Protein AF-A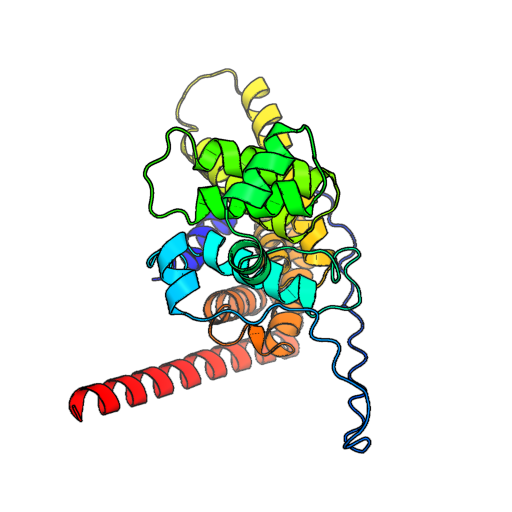0A2A5G5S7-F1 (afdb_monomer)

pLDDT: mean 79.39, std 20.81, range [26.78, 98.44]

Mean predicted aligned error: 10.53 Å

Solvent-accessible surface area (backbone atoms only — not comparable to full-atom values): 17147 Å² total; per-residue (Å²): 132,61,67,65,57,53,52,51,54,50,41,37,71,61,43,65,82,67,81,86,74,74,83,82,74,90,70,65,82,69,84,78,81,80,77,77,73,90,78,79,80,86,88,71,86,76,75,75,85,64,62,94,74,56,70,67,60,49,34,70,64,22,50,67,47,80,77,50,91,48,63,67,62,51,49,36,54,50,38,50,58,48,39,59,72,37,92,82,45,95,60,35,85,56,73,58,46,70,52,45,42,60,72,63,34,68,68,52,40,52,50,42,42,76,71,70,45,77,50,56,41,39,26,43,40,44,17,49,48,44,70,28,41,71,68,93,56,89,63,27,63,62,52,20,49,53,28,25,44,60,22,23,79,71,69,38,38,47,30,18,42,52,48,20,56,55,42,48,54,53,50,57,55,53,63,73,53,69,88,59,100,60,68,70,66,66,56,51,53,53,52,50,49,50,51,46,51,25,52,52,24,26,50,53,24,25,60,73,56,38,36,72,32,26,39,52,52,10,46,51,29,48,27,35,84,93,38,25,46,64,9,44,52,34,26,52,49,20,42,54,48,42,76,74,34,74,88,36,65,90,72,43,56,70,59,42,43,52,42,34,45,50,37,48,74,49,22,59,86,51,70,48,53,70,68,64,31,48,53,34,51,50,49,44,52,50,56,55,51,53,53,51,52,53,54,52,52,52,53,54,58,64,73,74,111

Foldseek 3Di:
DQVVVVLLVLLLQQLLPQPPPADFDPQDQDPPPPPPPVPDPDDDPPPCLFDDDDPVLLCVQQNCQCVPPDLLSVLLLLLLVVLLVDPPHPCVSPLADSRSCSVCDVVVLVVCVVVVNLPLRSLRSQLCSLNRGPDDDPCSPVSSLVSLVSNVVVLPLSSLSSNLVVLSVVLSVLSVVVPDDDPPVVSSVVSNVSVRSSLVSLSSNSSVLSLVSLLVQLSNQCSDLVSNLVSLVSLVSSLVSCVVDCSCVVSCLVSNLVSLVSCLPCVVSSVHDPVVNVVSVVVNVVSVVVVVVVVVVVVVVVVVD

Secondary structure (DSSP, 8-state):
--HHHHHHHHHHHHGGGTTTS-PPP--PPP-------TT--S-S-----SPP--HHHHHHHHTTTTS-S-HHHHHHHHHHHHHTT-TT-TTTTS--SHHHHHHH-HHHHHHHHHTT---HHHHHHHHHHHHH-SS--TTHHHHHHHHHHHHHTTT-HHHHHHHHHHHHHHHHHHHHTTTS-S-HHHHHHHHHHHHHHHHHHHHHHHHTT-HHHHHHHHHHHTTSTTTHHHHHHHHHHHHHHHHH-GGGTTTSHHHHHHHHHHHHHHTTTTT--HHHHHHHHHHHHHHHHHHHHHHHHHHHHHH--

Structure (mmCIF, N/CA/C/O backbone):
data_AF-A0A2A5G5S7-F1
#
_entry.id   AF-A0A2A5G5S7-F1
#
loop_
_atom_site.group_PDB
_atom_site.id
_atom_site.type_symbol
_atom_site.label_atom_id
_atom_site.label_alt_id
_atom_site.label_comp_id
_atom_site.label_asym_id
_atom_site.label_entity_id
_atom_site.label_seq_id
_atom_site.pdbx_PDB_ins_code
_atom_site.Cartn_x
_atom_site.Cartn_y
_atom_site.Cartn_z
_atom_site.occupancy
_atom_site.B_iso_or_equiv
_atom_site.auth_seq_id
_atom_site.auth_comp_id
_atom_site.auth_asym_id
_atom_site.auth_atom_id
_atom_site.pdbx_PDB_model_num
ATOM 1 N N . MET A 1 1 ? 9.911 10.524 14.770 1.00 32.25 1 MET A N 1
ATOM 2 C CA . MET A 1 1 ? 8.435 10.593 14.869 1.00 32.25 1 MET A CA 1
ATOM 3 C C . MET A 1 1 ? 7.888 10.290 13.485 1.00 32.25 1 MET A C 1
ATOM 5 O O . MET A 1 1 ? 8.184 11.043 12.568 1.00 32.25 1 MET A O 1
ATOM 9 N N . ASN A 1 2 ? 7.258 9.128 13.320 1.00 35.12 2 ASN A N 1
ATOM 10 C CA . ASN A 1 2 ? 7.004 8.482 12.029 1.00 35.12 2 ASN A CA 1
ATOM 11 C C . ASN A 1 2 ? 6.061 9.324 11.141 1.00 35.12 2 ASN A C 1
ATOM 13 O O . ASN A 1 2 ? 5.029 9.793 11.624 1.00 35.12 2 ASN A O 1
ATOM 17 N N . THR A 1 3 ? 6.384 9.522 9.858 1.00 39.00 3 THR A N 1
ATOM 18 C CA . THR A 1 3 ? 5.553 10.286 8.897 1.00 39.00 3 THR A CA 1
ATOM 19 C C . THR A 1 3 ? 4.153 9.679 8.755 1.00 39.00 3 THR A C 1
ATOM 21 O O . THR A 1 3 ? 3.179 10.407 8.572 1.00 39.00 3 THR A O 1
ATOM 24 N N . PHE A 1 4 ? 4.036 8.365 8.972 1.00 37.75 4 PHE A N 1
ATOM 25 C CA . PHE A 1 4 ? 2.771 7.639 9.068 1.00 37.75 4 PHE A CA 1
ATOM 26 C C . PHE A 1 4 ? 1.863 8.162 10.196 1.00 37.75 4 PHE A C 1
ATOM 28 O O . PHE A 1 4 ? 0.677 8.366 9.975 1.00 37.75 4 PHE A O 1
ATOM 35 N N . ILE A 1 5 ? 2.416 8.471 11.377 1.00 38.81 5 ILE A N 1
ATOM 36 C CA . ILE A 1 5 ? 1.660 9.011 12.522 1.00 38.81 5 ILE A CA 1
ATOM 37 C C . ILE A 1 5 ? 1.177 10.433 12.227 1.00 38.81 5 ILE A C 1
ATOM 39 O O . ILE A 1 5 ? 0.034 10.761 12.526 1.00 38.81 5 ILE A O 1
ATOM 43 N N . LYS A 1 6 ? 2.027 11.273 11.615 1.00 35.41 6 LYS A N 1
ATOM 44 C CA . LYS A 1 6 ? 1.615 12.620 11.191 1.00 35.41 6 LYS A CA 1
ATOM 45 C C . LYS A 1 6 ? 0.503 12.536 10.149 1.00 35.41 6 LYS A C 1
ATOM 47 O O . LYS A 1 6 ? -0.521 13.165 10.337 1.00 35.41 6 LYS A O 1
ATOM 52 N N . SER A 1 7 ? 0.659 11.707 9.117 1.00 43.94 7 SER A N 1
ATOM 53 C CA . SER A 1 7 ? -0.369 11.506 8.092 1.00 43.94 7 SER A CA 1
ATOM 54 C C . SER A 1 7 ? -1.670 10.943 8.679 1.00 43.94 7 SER A C 1
ATOM 56 O O . SER A 1 7 ? -2.726 11.460 8.351 1.00 43.94 7 SER A O 1
ATOM 58 N N . ALA A 1 8 ? -1.623 9.959 9.582 1.00 41.31 8 ALA A N 1
ATOM 59 C CA . ALA A 1 8 ? -2.815 9.380 10.206 1.00 41.31 8 ALA A CA 1
ATOM 60 C C . ALA A 1 8 ? -3.543 10.365 11.144 1.00 41.31 8 ALA A C 1
ATOM 62 O O . ALA A 1 8 ? -4.759 10.488 11.061 1.00 41.31 8 ALA A O 1
ATOM 63 N N . LEU A 1 9 ? -2.820 11.129 11.974 1.00 40.34 9 LEU A N 1
ATOM 64 C CA . LEU A 1 9 ? -3.411 12.180 12.822 1.00 40.34 9 LEU A CA 1
ATOM 65 C C . LEU A 1 9 ? -3.961 13.355 11.999 1.00 40.34 9 LEU A C 1
ATOM 67 O O . LEU A 1 9 ? -5.005 13.906 12.336 1.00 40.34 9 LEU A O 1
ATOM 71 N N . THR A 1 10 ? -3.284 13.730 10.909 1.00 42.91 10 THR A N 1
ATOM 72 C CA . THR A 1 10 ? -3.758 14.748 9.961 1.00 42.91 10 THR A CA 1
ATOM 73 C C . THR A 1 10 ? -5.013 14.267 9.224 1.00 42.91 10 THR A C 1
ATOM 75 O O . THR A 1 10 ? -5.958 15.033 9.095 1.00 42.91 10 THR A O 1
ATOM 78 N N . VAL A 1 11 ? -5.082 12.990 8.835 1.00 44.06 11 VAL A N 1
ATOM 79 C CA . VAL A 1 11 ? -6.283 12.369 8.248 1.00 44.06 11 VAL A CA 1
ATOM 80 C C . VAL A 1 11 ? -7.462 12.403 9.227 1.00 44.06 11 VAL A C 1
ATOM 82 O O . VAL A 1 11 ? -8.538 12.848 8.849 1.00 44.06 11 VAL A O 1
ATOM 85 N N . VAL A 1 12 ? -7.276 12.037 10.500 1.00 48.47 12 VAL A N 1
ATOM 86 C CA . VAL A 1 12 ? -8.371 12.069 11.494 1.00 48.47 12 VAL A CA 1
ATOM 87 C C . VAL A 1 12 ? -8.901 13.494 11.730 1.00 48.47 12 VAL A C 1
ATOM 89 O O . VAL A 1 12 ? -10.104 13.676 11.898 1.00 48.47 12 VAL A O 1
ATOM 92 N N . ALA A 1 13 ? -8.034 14.513 11.708 1.00 40.94 13 ALA A N 1
ATOM 93 C CA . ALA A 1 13 ? -8.422 15.901 11.977 1.00 40.94 13 ALA A CA 1
ATOM 94 C C . ALA A 1 13 ? -9.074 16.636 10.785 1.00 40.94 13 ALA A C 1
ATOM 96 O O . ALA A 1 13 ? -9.849 17.562 11.012 1.00 40.94 13 ALA A O 1
ATOM 97 N N . LEU A 1 14 ? -8.767 16.256 9.539 1.00 43.41 14 LEU A N 1
ATOM 98 C CA . LEU A 1 14 ? -9.240 16.955 8.332 1.00 43.41 14 LEU A CA 1
ATOM 99 C C . LEU A 1 14 ? -10.467 16.300 7.660 1.00 43.41 14 LEU A C 1
ATOM 101 O O . LEU A 1 14 ? -11.288 16.998 7.074 1.00 43.41 14 LEU A O 1
ATOM 105 N N . MET A 1 15 ? -10.685 14.991 7.831 1.00 48.91 15 MET A N 1
ATOM 106 C CA . MET A 1 15 ? -11.719 14.221 7.103 1.00 48.91 15 MET A CA 1
ATOM 107 C C . MET A 1 15 ? -13.180 14.462 7.547 1.00 48.91 15 MET A C 1
ATOM 109 O O . MET A 1 15 ? -14.101 13.812 7.045 1.00 48.91 15 MET A O 1
ATOM 113 N N . ALA A 1 16 ? -13.443 15.392 8.469 1.00 45.16 16 ALA A N 1
ATOM 114 C CA . ALA A 1 16 ? -14.795 15.672 8.963 1.00 45.16 16 ALA A CA 1
ATOM 115 C C . ALA A 1 16 ? -15.712 16.386 7.937 1.00 45.16 16 ALA A C 1
ATOM 117 O O . ALA A 1 16 ? -16.920 16.474 8.164 1.00 45.16 16 ALA A O 1
ATOM 118 N N . SER A 1 17 ? -15.178 16.873 6.807 1.00 38.28 17 SER A N 1
ATOM 119 C CA . SER A 1 17 ? -15.887 17.735 5.844 1.00 38.28 17 SER A CA 1
ATOM 120 C C . SER A 1 17 ? -16.509 17.015 4.626 1.00 38.28 17 SER A C 1
ATOM 122 O O . SER A 1 17 ? -17.390 17.593 3.988 1.00 38.28 17 SER A O 1
ATOM 124 N N . VAL A 1 18 ? -16.139 15.759 4.304 1.00 47.31 18 VAL A N 1
ATOM 125 C CA . VAL A 1 18 ? -16.554 15.083 3.036 1.00 47.31 18 VAL A CA 1
ATOM 126 C C . VAL A 1 18 ? -17.220 13.697 3.220 1.00 47.31 18 VAL A C 1
ATOM 128 O O . VAL A 1 18 ? -17.620 13.040 2.258 1.00 47.31 18 VAL A O 1
ATOM 131 N N . ASN A 1 19 ? -17.458 13.247 4.453 1.00 48.41 19 ASN A N 1
ATOM 132 C CA . ASN A 1 19 ? -17.833 11.855 4.780 1.00 48.41 19 ASN A CA 1
ATOM 133 C C . ASN A 1 19 ? -19.267 11.385 4.425 1.00 48.41 19 ASN A C 1
ATOM 135 O O . ASN A 1 19 ? -19.775 10.432 5.014 1.00 48.41 19 ASN A O 1
ATOM 139 N N . ASN A 1 20 ? -19.933 11.986 3.434 1.00 43.94 20 ASN A N 1
ATOM 140 C CA . ASN A 1 20 ? -21.267 11.550 2.995 1.00 43.94 20 ASN A CA 1
ATOM 141 C C . ASN A 1 20 ? -21.293 10.761 1.668 1.00 43.94 20 ASN A C 1
ATOM 143 O O . ASN A 1 20 ? -22.382 10.432 1.203 1.00 43.94 20 ASN A O 1
ATOM 147 N N . VAL A 1 21 ? -20.135 10.453 1.058 1.00 43.38 21 VAL A N 1
ATOM 148 C CA . VAL A 1 21 ? -20.067 9.925 -0.330 1.00 43.38 21 VAL A CA 1
ATOM 149 C C . VAL A 1 21 ? -19.302 8.594 -0.482 1.00 43.38 21 VAL A C 1
ATOM 151 O O . VAL A 1 21 ? -19.393 7.946 -1.525 1.00 43.38 21 VAL A O 1
ATOM 154 N N . CYS A 1 22 ? -18.584 8.125 0.539 1.00 44.88 22 CYS A N 1
ATOM 155 C CA . CYS A 1 22 ? -17.729 6.939 0.423 1.00 44.88 22 CYS A CA 1
ATOM 156 C C . CYS A 1 22 ? -18.422 5.677 0.959 1.00 44.88 22 CYS A C 1
ATOM 158 O O . CYS A 1 22 ? -18.587 5.520 2.165 1.00 44.88 22 CYS A O 1
ATOM 160 N N . ALA A 1 23 ? -18.820 4.769 0.064 1.00 46.31 23 ALA A N 1
ATOM 161 C CA . ALA A 1 23 ? -19.287 3.436 0.439 1.00 46.31 23 ALA A CA 1
ATOM 162 C C . ALA A 1 23 ? -18.086 2.511 0.697 1.00 46.31 23 ALA A C 1
ATOM 164 O O . ALA A 1 23 ? -17.189 2.405 -0.141 1.00 46.31 23 ALA A O 1
ATOM 165 N N . VAL A 1 24 ? -18.081 1.836 1.845 1.00 48.03 24 VAL A N 1
ATOM 166 C CA . VAL A 1 24 ? -17.127 0.766 2.164 1.00 48.03 24 VAL A CA 1
ATOM 167 C C . VAL A 1 24 ? -17.633 -0.520 1.520 1.00 48.03 24 VAL A C 1
ATOM 169 O O . VAL A 1 24 ? -18.809 -0.860 1.654 1.00 48.03 24 VAL A O 1
ATOM 172 N N . VAL A 1 25 ? -16.767 -1.236 0.803 1.00 49.66 25 VAL A N 1
ATOM 173 C CA . VAL A 1 25 ? -17.096 -2.595 0.353 1.00 49.66 25 VAL A CA 1
ATOM 174 C C . VAL A 1 25 ? -16.776 -3.547 1.497 1.00 49.66 25 VAL A C 1
ATOM 176 O O . VAL A 1 25 ? -15.710 -3.419 2.084 1.00 49.66 25 VAL A O 1
ATOM 179 N N . GLU A 1 26 ? -17.675 -4.484 1.805 1.00 45.50 26 GLU A N 1
ATOM 180 C CA . GLU A 1 26 ? -17.518 -5.488 2.869 1.00 45.50 26 GLU A CA 1
ATOM 181 C C . GLU A 1 26 ? -16.109 -6.123 2.835 1.00 45.50 26 GLU A C 1
ATOM 183 O O . GLU A 1 26 ? -15.792 -6.920 1.947 1.00 45.50 26 GLU A O 1
ATOM 188 N N . ILE A 1 27 ? -15.240 -5.728 3.775 1.00 49.84 27 ILE A N 1
ATOM 189 C CA . ILE A 1 27 ? -13.875 -6.253 3.905 1.00 49.84 27 ILE A CA 1
ATOM 190 C C . ILE A 1 27 ? -13.973 -7.504 4.777 1.00 49.84 27 ILE A C 1
ATOM 192 O O . ILE A 1 27 ? -14.101 -7.413 5.996 1.00 49.84 27 ILE A O 1
ATOM 196 N N . LYS A 1 28 ? -13.973 -8.681 4.149 1.00 45.41 28 LYS A N 1
ATOM 197 C CA . LYS A 1 28 ? -13.983 -9.965 4.864 1.00 45.41 28 LYS A CA 1
ATOM 198 C C . LYS A 1 28 ? -12.571 -10.330 5.312 1.00 45.41 28 LYS A C 1
ATOM 200 O O . LYS A 1 28 ? -11.597 -9.946 4.667 1.00 45.41 28 LYS A O 1
ATOM 205 N N . GLU A 1 29 ? -12.464 -11.079 6.410 1.00 40.72 29 GLU A N 1
ATOM 206 C CA . GLU A 1 29 ? -11.193 -11.703 6.781 1.00 40.72 29 GLU A CA 1
ATOM 207 C C . GLU A 1 29 ? -10.703 -12.572 5.609 1.00 40.72 29 GLU A C 1
ATOM 209 O O . GLU A 1 29 ? -11.479 -13.398 5.115 1.00 40.72 29 GLU A O 1
ATOM 214 N N . PRO A 1 30 ? -9.446 -12.424 5.153 1.00 39.16 30 PRO A N 1
ATOM 215 C CA . PRO A 1 30 ? -8.873 -13.391 4.234 1.00 39.16 30 PRO A CA 1
ATOM 216 C C . PRO A 1 30 ? -8.841 -14.750 4.940 1.00 39.16 30 PRO A C 1
ATOM 218 O O . PRO A 1 30 ? -8.341 -14.878 6.062 1.00 39.16 30 PRO A O 1
ATOM 221 N N . THR A 1 31 ? -9.414 -15.771 4.305 1.00 31.31 31 THR A N 1
ATOM 222 C CA . THR A 1 31 ? -9.402 -17.142 4.816 1.00 31.31 31 THR A CA 1
ATOM 223 C C . THR A 1 31 ? -7.986 -17.700 4.748 1.00 31.31 31 THR A C 1
ATOM 225 O O . THR A 1 31 ? -7.616 -18.375 3.792 1.00 31.31 31 THR A O 1
ATOM 228 N N . ALA A 1 32 ? -7.186 -17.455 5.783 1.00 33.44 32 ALA A N 1
ATOM 229 C CA . ALA A 1 32 ? -5.920 -18.143 5.968 1.00 33.44 32 ALA A CA 1
ATOM 230 C C . ALA A 1 32 ? -6.195 -19.626 6.271 1.00 33.44 32 ALA A C 1
ATOM 232 O O . ALA A 1 32 ? -6.394 -20.014 7.423 1.00 33.44 32 ALA A O 1
ATOM 233 N N . LYS A 1 33 ? -6.200 -20.479 5.241 1.00 30.52 33 LYS A N 1
ATOM 234 C CA . LYS A 1 33 ? -5.974 -21.917 5.429 1.00 30.52 33 LYS A CA 1
ATOM 235 C C . LYS A 1 33 ? -4.491 -22.131 5.720 1.00 30.52 33 LYS A C 1
ATOM 237 O O . LYS A 1 33 ? -3.716 -22.472 4.834 1.00 30.52 33 LYS A O 1
ATOM 242 N N . ASN A 1 34 ? -4.106 -21.910 6.971 1.00 36.44 34 ASN A N 1
ATOM 243 C CA . ASN A 1 34 ? -2.823 -22.359 7.497 1.00 36.44 34 ASN A CA 1
ATOM 244 C C . ASN A 1 34 ? -2.933 -23.833 7.909 1.00 36.44 34 ASN A C 1
ATOM 246 O O . ASN A 1 34 ? -2.896 -24.143 9.093 1.00 36.44 34 ASN A O 1
ATOM 250 N N . ASP A 1 35 ? -3.041 -24.730 6.929 1.00 30.36 35 ASP A N 1
ATOM 251 C CA . ASP A 1 35 ? -2.687 -26.137 7.126 1.00 30.36 35 ASP A CA 1
ATOM 252 C C . ASP A 1 35 ? -1.269 -26.332 6.583 1.00 30.36 35 ASP A C 1
ATOM 254 O O . ASP A 1 35 ? -1.053 -26.787 5.460 1.00 30.36 35 ASP A O 1
ATOM 258 N N . VAL A 1 36 ? -0.277 -25.927 7.379 1.00 32.31 36 VAL A N 1
ATOM 259 C CA . VAL A 1 36 ? 1.092 -26.417 7.197 1.00 32.31 36 VAL A CA 1
ATOM 260 C C . VAL A 1 36 ? 1.174 -27.739 7.947 1.00 32.31 36 VAL A C 1
ATOM 262 O O . VAL A 1 36 ? 1.521 -27.783 9.126 1.00 32.31 36 VAL A O 1
ATOM 265 N N . ASP A 1 37 ? 0.825 -28.821 7.257 1.00 27.31 37 ASP A N 1
ATOM 266 C CA . ASP A 1 37 ? 1.182 -30.167 7.688 1.00 27.31 37 ASP A CA 1
ATOM 267 C C . ASP A 1 37 ? 2.713 -30.298 7.592 1.00 27.31 37 ASP A C 1
ATOM 269 O O . ASP A 1 37 ? 3.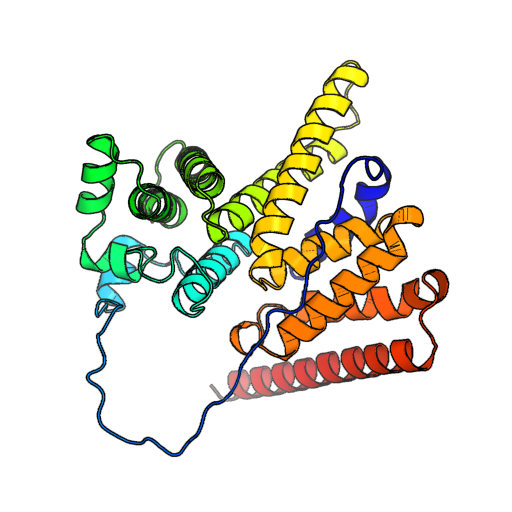299 -30.358 6.508 1.00 27.31 37 ASP A O 1
ATOM 273 N N . GLN A 1 38 ? 3.384 -30.266 8.746 1.00 34.16 38 GLN A N 1
ATOM 274 C CA . GLN A 1 38 ? 4.844 -30.325 8.888 1.00 34.16 38 GLN A CA 1
ATOM 275 C C . GLN A 1 38 ? 5.451 -31.706 8.550 1.00 34.16 38 GLN A C 1
ATOM 277 O O . GLN A 1 38 ? 6.597 -31.973 8.909 1.00 34.16 38 GLN A O 1
ATOM 282 N N . SER A 1 39 ? 4.736 -32.594 7.852 1.00 29.53 39 SER A N 1
ATOM 283 C CA . SER A 1 39 ? 5.159 -33.987 7.647 1.00 29.53 39 SER A CA 1
ATOM 284 C C . SER A 1 39 ? 5.525 -34.397 6.211 1.00 29.53 39 SER A C 1
ATOM 286 O O . SER A 1 39 ? 5.834 -35.566 5.986 1.00 29.53 39 SER A O 1
ATOM 288 N N . VAL A 1 40 ? 5.629 -33.473 5.246 1.00 30.25 40 VAL A N 1
ATOM 289 C CA . VAL A 1 40 ? 6.147 -33.795 3.894 1.00 30.25 40 VAL A CA 1
ATOM 290 C C . VAL A 1 40 ? 7.505 -33.134 3.649 1.00 30.25 40 VAL A C 1
ATOM 292 O O . VAL A 1 40 ? 7.655 -32.155 2.920 1.00 30.25 40 VAL A O 1
ATOM 295 N N . ILE A 1 41 ? 8.528 -33.692 4.292 1.00 33.44 41 ILE A N 1
ATOM 296 C CA . ILE A 1 41 ? 9.938 -33.409 4.015 1.00 33.44 41 ILE A CA 1
ATOM 297 C C . ILE A 1 41 ? 10.357 -34.192 2.755 1.00 33.44 41 ILE A C 1
ATOM 299 O O . ILE A 1 41 ? 10.299 -35.416 2.727 1.00 33.44 41 ILE A O 1
ATOM 303 N N . TYR A 1 42 ? 10.829 -33.443 1.748 1.00 30.72 42 TYR A N 1
ATOM 304 C CA . TYR A 1 42 ? 11.662 -33.856 0.603 1.00 30.72 42 TYR A CA 1
ATOM 305 C C . TYR A 1 42 ? 11.018 -34.726 -0.490 1.00 30.72 42 TYR A C 1
ATOM 307 O O . TYR A 1 42 ? 11.238 -35.930 -0.561 1.00 30.72 42 TYR A O 1
ATOM 315 N N . ASN A 1 43 ? 10.322 -34.080 -1.430 1.00 32.28 43 ASN A N 1
ATOM 316 C CA . ASN A 1 43 ? 10.588 -34.179 -2.878 1.00 32.28 43 ASN A CA 1
ATOM 317 C C . ASN A 1 43 ? 9.442 -33.539 -3.668 1.00 32.28 43 ASN A C 1
ATOM 319 O O . ASN A 1 43 ? 8.536 -34.204 -4.162 1.00 32.28 43 ASN A O 1
ATOM 323 N N . SER A 1 44 ? 9.522 -32.230 -3.864 1.00 26.78 44 SER A N 1
ATOM 324 C CA . SER A 1 44 ? 8.880 -31.589 -5.005 1.00 26.78 44 SER A CA 1
ATOM 325 C C . SER A 1 44 ? 9.829 -30.516 -5.500 1.00 26.78 44 SER A C 1
ATOM 327 O O . SER A 1 44 ? 10.106 -29.556 -4.786 1.00 26.78 44 SER A O 1
ATOM 329 N N . VAL A 1 45 ? 10.368 -30.738 -6.696 1.00 31.83 45 VAL A N 1
ATOM 330 C CA . VAL A 1 45 ? 11.180 -29.805 -7.479 1.00 31.83 45 VAL A CA 1
ATOM 331 C C . VAL A 1 45 ? 10.696 -28.373 -7.247 1.00 31.83 45 VAL A C 1
ATOM 333 O O . VAL A 1 45 ? 9.613 -27.998 -7.700 1.00 31.83 45 VAL A O 1
ATOM 336 N N . SER A 1 46 ? 11.485 -27.583 -6.516 1.00 34.66 46 SER A N 1
ATOM 337 C CA . SER A 1 46 ? 11.237 -26.160 -6.351 1.00 34.66 46 SER A CA 1
ATOM 338 C C . SER A 1 46 ? 11.368 -25.514 -7.728 1.00 34.66 46 SER A C 1
ATOM 340 O O . SER A 1 46 ? 12.462 -25.288 -8.246 1.00 34.66 46 SER A O 1
ATOM 342 N N . ARG A 1 47 ? 10.239 -25.232 -8.382 1.00 36.44 47 ARG A N 1
ATOM 343 C CA . ARG A 1 47 ? 10.254 -24.269 -9.483 1.00 36.44 47 ARG A CA 1
ATOM 344 C C . ARG A 1 47 ? 10.636 -22.929 -8.866 1.00 36.44 47 ARG A C 1
ATOM 346 O O . ARG A 1 47 ? 9.799 -22.289 -8.237 1.00 36.44 47 ARG A O 1
ATOM 353 N N . LYS A 1 48 ? 11.905 -22.539 -9.013 1.00 44.53 48 LYS A N 1
ATOM 354 C CA . LYS A 1 48 ? 12.379 -21.165 -8.813 1.00 44.53 48 LYS A CA 1
ATOM 355 C C . LYS A 1 48 ? 11.541 -20.254 -9.715 1.00 44.53 48 LYS A C 1
ATOM 357 O O . LYS A 1 48 ? 11.824 -20.135 -10.901 1.00 44.53 48 LYS A O 1
ATOM 362 N N . PHE A 1 49 ? 10.463 -19.690 -9.174 1.00 55.50 49 PHE A N 1
ATOM 363 C CA . PHE A 1 49 ? 9.676 -18.659 -9.857 1.00 55.50 49 PHE A CA 1
ATOM 364 C C . PHE A 1 49 ? 10.378 -17.297 -9.810 1.00 55.50 49 PHE A C 1
ATOM 366 O O . PHE A 1 49 ? 10.137 -16.464 -10.676 1.00 55.50 49 PHE A O 1
ATOM 373 N N . SER A 1 50 ? 11.286 -17.101 -8.852 1.00 61.97 50 SER A N 1
ATOM 374 C CA . SER A 1 50 ? 12.082 -15.883 -8.725 1.00 61.97 50 SER A CA 1
ATOM 375 C C . SER A 1 50 ? 13.497 -16.109 -9.266 1.00 61.97 50 SER A C 1
ATOM 377 O O . SER A 1 50 ? 14.123 -17.111 -8.898 1.00 61.97 50 SER A O 1
ATOM 379 N N . PRO A 1 51 ? 14.015 -15.205 -10.115 1.00 73.75 51 PRO A N 1
ATOM 380 C CA . PRO A 1 51 ? 15.387 -15.284 -10.599 1.00 73.75 51 PRO A CA 1
ATOM 381 C C . PRO A 1 51 ? 16.387 -15.123 -9.447 1.00 73.75 51 PRO A C 1
ATOM 383 O O . PRO A 1 51 ? 16.111 -14.449 -8.451 1.00 73.75 51 PRO A O 1
ATOM 386 N N . GLU A 1 52 ? 17.555 -15.752 -9.574 1.00 72.44 52 GLU A N 1
ATOM 387 C CA . GLU A 1 52 ? 18.656 -15.542 -8.632 1.00 72.44 52 GLU A CA 1
ATOM 388 C C . GLU A 1 52 ? 19.332 -14.209 -8.923 1.00 72.44 52 GLU A C 1
ATOM 390 O O . GLU A 1 52 ? 19.870 -13.993 -10.005 1.00 72.44 52 GLU A O 1
ATOM 395 N N . VAL A 1 53 ? 19.303 -13.318 -7.936 1.00 74.69 53 VAL A N 1
ATOM 396 C CA . VAL A 1 53 ? 19.822 -11.960 -8.052 1.00 74.69 53 VAL A CA 1
ATOM 397 C C . VAL A 1 53 ? 20.822 -11.702 -6.931 1.00 74.69 53 VAL A C 1
ATOM 399 O O . VAL A 1 53 ? 20.552 -12.019 -5.772 1.00 74.69 53 VAL A O 1
ATOM 402 N N . THR A 1 54 ? 21.974 -11.120 -7.266 1.00 78.00 54 THR A N 1
ATOM 403 C CA . THR A 1 54 ? 22.989 -10.707 -6.288 1.00 78.00 54 THR A CA 1
ATOM 404 C C . THR A 1 54 ? 22.827 -9.235 -5.914 1.00 78.00 54 THR A C 1
ATOM 406 O O . THR A 1 54 ? 22.334 -8.424 -6.701 1.00 78.00 54 THR A O 1
ATOM 409 N N . LEU A 1 55 ? 23.265 -8.878 -4.702 1.00 79.25 55 LEU A N 1
ATOM 410 C CA . LEU A 1 55 ? 23.200 -7.501 -4.206 1.00 79.25 55 LEU A CA 1
ATOM 411 C C . LEU A 1 55 ? 23.986 -6.528 -5.098 1.00 79.25 55 LEU A C 1
ATOM 413 O O . LEU A 1 55 ? 23.525 -5.412 -5.319 1.00 79.25 55 LEU A O 1
ATOM 417 N N . ASP A 1 56 ? 25.115 -6.966 -5.655 1.00 80.69 56 ASP A N 1
ATOM 418 C CA . ASP A 1 56 ? 25.958 -6.140 -6.526 1.00 80.69 56 ASP A CA 1
ATOM 419 C C . ASP A 1 56 ? 25.198 -5.677 -7.779 1.00 80.69 56 ASP A C 1
ATOM 421 O O . ASP A 1 56 ? 25.227 -4.496 -8.121 1.00 80.69 56 ASP A O 1
ATOM 425 N N . ILE A 1 57 ? 24.435 -6.572 -8.419 1.00 78.69 57 ILE A N 1
ATOM 426 C CA . ILE A 1 57 ? 23.659 -6.236 -9.625 1.00 78.69 57 ILE A CA 1
ATOM 427 C C . ILE A 1 57 ? 22.469 -5.329 -9.267 1.00 78.69 57 ILE A C 1
ATOM 429 O O . ILE A 1 57 ? 22.127 -4.400 -10.001 1.00 78.69 57 ILE A O 1
ATOM 433 N N . VAL A 1 58 ? 21.851 -5.546 -8.101 1.00 84.00 58 VAL A N 1
ATOM 434 C CA . VAL A 1 58 ? 20.794 -4.658 -7.587 1.00 84.00 58 VAL A CA 1
ATOM 435 C C . VAL A 1 58 ? 21.334 -3.239 -7.388 1.00 84.00 58 VAL A C 1
ATOM 437 O O . VAL A 1 58 ? 20.696 -2.272 -7.809 1.00 84.00 58 VAL A O 1
ATOM 440 N N . GLN A 1 59 ? 22.515 -3.107 -6.780 1.00 84.44 59 GLN A N 1
ATOM 441 C CA . GLN A 1 59 ? 23.170 -1.818 -6.552 1.00 84.44 59 GLN A CA 1
ATOM 442 C C . GLN A 1 59 ? 23.638 -1.163 -7.853 1.00 84.44 59 GLN A C 1
ATOM 444 O O . GLN A 1 59 ? 23.606 0.063 -7.969 1.00 84.44 59 GLN A O 1
ATOM 449 N N . GLU A 1 60 ? 24.021 -1.942 -8.862 1.00 85.12 60 GLU A N 1
ATOM 450 C CA . GLU A 1 60 ? 24.363 -1.401 -10.176 1.00 85.12 60 GLU A CA 1
ATOM 451 C C . GLU A 1 60 ? 23.180 -0.638 -10.791 1.00 85.12 60 GLU A C 1
ATOM 453 O O . GLU A 1 60 ? 23.355 0.483 -11.277 1.00 85.12 60 GLU A O 1
ATOM 458 N N . ILE A 1 61 ? 21.970 -1.193 -10.697 1.00 81.75 61 ILE A N 1
ATOM 459 C CA . ILE A 1 61 ? 20.760 -0.612 -11.295 1.00 81.75 61 ILE A CA 1
ATOM 460 C C . ILE A 1 61 ? 20.166 0.492 -10.409 1.00 81.75 61 ILE A C 1
ATOM 462 O O . ILE A 1 61 ? 19.882 1.591 -10.888 1.00 81.75 61 ILE A O 1
ATOM 466 N N . PHE A 1 62 ? 19.990 0.225 -9.115 1.00 87.50 62 PHE A N 1
ATOM 467 C CA . PHE A 1 62 ? 19.223 1.093 -8.213 1.00 87.50 62 PHE A CA 1
ATOM 468 C C . PHE A 1 62 ? 20.083 1.880 -7.212 1.00 87.50 62 PHE A C 1
ATOM 470 O O . PHE A 1 62 ? 19.575 2.744 -6.496 1.00 87.50 62 PHE A O 1
ATOM 477 N N . GLY A 1 63 ? 21.388 1.608 -7.128 1.00 86.31 63 GLY A N 1
ATOM 478 C CA . GLY A 1 63 ? 22.251 2.177 -6.093 1.00 86.31 63 GLY A CA 1
ATOM 479 C C . GLY A 1 63 ? 21.732 1.850 -4.691 1.00 86.31 63 GLY A C 1
ATOM 480 O O . GLY A 1 63 ? 21.398 0.705 -4.388 1.00 86.31 63 GLY A O 1
ATOM 481 N N . HIS A 1 64 ? 21.624 2.877 -3.848 1.00 85.50 64 HIS A N 1
ATOM 482 C CA . HIS A 1 64 ? 21.069 2.767 -2.495 1.00 85.50 64 HIS A CA 1
ATOM 483 C C . HIS A 1 64 ? 19.580 3.143 -2.414 1.00 85.50 64 HIS A C 1
ATOM 485 O O . HIS A 1 64 ? 19.013 3.157 -1.328 1.00 85.50 64 HIS A O 1
ATOM 491 N N . ASN A 1 65 ? 18.915 3.430 -3.539 1.00 86.69 65 ASN A N 1
ATOM 492 C CA . ASN A 1 65 ? 17.569 4.013 -3.525 1.00 86.69 65 ASN A CA 1
ATOM 493 C C . ASN A 1 65 ? 16.462 3.025 -3.141 1.00 86.69 65 ASN A C 1
ATOM 495 O O . ASN A 1 65 ? 15.368 3.457 -2.783 1.00 86.69 65 ASN A O 1
ATOM 499 N N . LEU A 1 66 ? 16.728 1.715 -3.181 1.00 86.25 66 LEU A N 1
ATOM 500 C CA . LEU A 1 66 ? 15.805 0.711 -2.640 1.00 86.25 66 LEU A CA 1
ATOM 501 C C . LEU A 1 66 ? 15.722 0.768 -1.108 1.00 86.25 66 LEU A C 1
ATOM 503 O O . LEU A 1 66 ? 14.670 0.460 -0.550 1.00 86.25 66 LEU A O 1
ATOM 507 N N . ASP A 1 67 ? 16.784 1.223 -0.437 1.00 84.38 67 ASP A N 1
ATOM 508 C CA . ASP A 1 67 ? 16.785 1.532 0.997 1.00 84.38 67 ASP A CA 1
ATOM 509 C C . ASP A 1 67 ? 16.323 2.981 1.224 1.00 84.38 67 ASP A C 1
ATOM 511 O O . ASP A 1 67 ? 17.069 3.878 1.615 1.00 84.38 67 ASP A O 1
ATOM 515 N N . THR A 1 68 ? 15.070 3.244 0.855 1.00 83.12 68 THR A N 1
ATOM 516 C CA . THR A 1 68 ? 14.483 4.585 0.913 1.00 83.12 68 THR A CA 1
ATOM 517 C C . THR A 1 68 ? 13.848 4.885 2.267 1.00 83.12 68 THR A C 1
ATOM 519 O O . THR A 1 68 ? 13.164 4.056 2.860 1.00 83.12 68 THR A O 1
ATOM 522 N N . ASN A 1 69 ? 13.971 6.131 2.725 1.00 84.56 69 ASN A N 1
ATOM 523 C CA . ASN A 1 69 ? 13.219 6.627 3.882 1.00 84.56 69 ASN A CA 1
ATOM 524 C C . ASN A 1 69 ? 11.748 6.950 3.550 1.00 84.56 69 ASN A C 1
ATOM 526 O O . ASN A 1 69 ? 10.970 7.279 4.449 1.00 84.56 69 ASN A O 1
ATOM 530 N N . ASP A 1 70 ? 11.354 6.866 2.277 1.00 88.88 70 ASP A N 1
ATOM 531 C CA . ASP A 1 70 ? 9.978 7.069 1.836 1.00 88.88 70 ASP A CA 1
ATOM 532 C C . ASP A 1 70 ? 9.103 5.866 2.234 1.00 88.88 70 ASP A C 1
ATOM 534 O O . ASP A 1 70 ? 9.241 4.750 1.724 1.00 88.88 70 ASP A O 1
ATOM 538 N N . THR A 1 71 ? 8.185 6.101 3.173 1.00 88.62 71 THR A N 1
ATOM 539 C CA . THR A 1 71 ? 7.273 5.076 3.693 1.00 88.62 71 THR A CA 1
ATOM 540 C C . THR A 1 71 ? 6.366 4.500 2.606 1.00 88.62 71 THR A C 1
ATOM 542 O O . THR A 1 71 ? 6.104 3.297 2.625 1.00 88.62 71 THR A O 1
ATOM 545 N N . THR A 1 72 ? 5.911 5.312 1.650 1.00 91.81 72 THR A N 1
ATOM 546 C CA . THR A 1 72 ? 5.034 4.864 0.561 1.00 91.81 72 THR A CA 1
ATOM 547 C C . THR A 1 72 ? 5.784 3.909 -0.355 1.00 91.81 72 THR A C 1
ATOM 549 O O . THR A 1 72 ? 5.277 2.836 -0.673 1.00 91.81 72 THR A O 1
ATOM 552 N N . LEU A 1 73 ? 7.021 4.247 -0.720 1.00 94.00 73 LEU A N 1
ATOM 553 C CA . LEU A 1 73 ? 7.852 3.396 -1.571 1.00 94.00 73 LEU A CA 1
ATOM 554 C C . LEU A 1 73 ? 8.262 2.089 -0.879 1.00 94.00 73 LEU A C 1
ATOM 556 O O . LEU A 1 73 ? 8.177 1.025 -1.491 1.00 94.00 73 LEU A O 1
ATOM 560 N N . ARG A 1 74 ? 8.619 2.127 0.412 1.00 91.94 74 ARG A N 1
ATOM 561 C CA . ARG A 1 74 ? 8.867 0.901 1.194 1.00 91.94 74 ARG A CA 1
ATOM 562 C C . ARG A 1 74 ? 7.630 0.010 1.279 1.00 91.94 74 ARG A C 1
ATOM 564 O O . ARG A 1 74 ? 7.727 -1.202 1.109 1.00 91.94 74 ARG A O 1
ATOM 571 N N . THR A 1 75 ? 6.467 0.609 1.522 1.00 92.88 75 THR A N 1
ATOM 572 C CA . THR A 1 75 ? 5.203 -0.131 1.633 1.00 92.88 75 THR A CA 1
ATOM 573 C C . THR A 1 75 ? 4.760 -0.688 0.279 1.00 92.88 75 THR A C 1
ATOM 575 O O . THR A 1 75 ? 4.205 -1.779 0.230 1.00 92.88 75 THR A O 1
ATOM 578 N N . LEU A 1 76 ? 5.072 -0.003 -0.826 1.00 96.00 76 LEU A N 1
ATOM 579 C CA . LEU A 1 76 ? 4.881 -0.520 -2.181 1.00 96.00 76 LEU A CA 1
ATOM 580 C C . LEU A 1 76 ? 5.745 -1.764 -2.432 1.00 96.00 76 LEU A C 1
ATOM 582 O O . LEU A 1 76 ? 5.231 -2.762 -2.928 1.00 96.00 76 LEU A O 1
ATOM 586 N N . LEU A 1 77 ? 7.030 -1.746 -2.063 1.00 93.75 77 LEU A N 1
ATOM 587 C CA . LEU A 1 77 ? 7.888 -2.932 -2.191 1.00 93.75 77 LEU A CA 1
ATOM 588 C C . LEU A 1 77 ? 7.364 -4.105 -1.349 1.00 93.75 77 LEU A C 1
ATOM 590 O O . LEU A 1 77 ? 7.348 -5.238 -1.828 1.00 93.75 77 LEU A O 1
ATOM 594 N N . LEU A 1 78 ? 6.870 -3.831 -0.135 1.00 92.50 78 LEU A N 1
ATOM 595 C CA . LEU A 1 78 ? 6.191 -4.834 0.687 1.00 92.50 78 LEU A CA 1
ATOM 596 C C . LEU A 1 78 ? 4.934 -5.376 -0.008 1.00 92.50 78 LEU A C 1
ATOM 598 O O . LEU A 1 78 ? 4.766 -6.589 -0.075 1.00 92.50 78 LEU A O 1
ATOM 602 N N . ALA A 1 79 ? 4.082 -4.507 -0.558 1.00 94.06 79 ALA A N 1
ATOM 603 C CA . ALA A 1 79 ? 2.870 -4.903 -1.273 1.00 94.06 79 ALA A CA 1
ATOM 604 C C . ALA A 1 79 ? 3.182 -5.832 -2.457 1.00 94.06 79 ALA A C 1
ATOM 606 O O . ALA A 1 79 ? 2.561 -6.880 -2.602 1.00 94.06 79 ALA A O 1
ATOM 607 N N . ILE A 1 80 ? 4.202 -5.499 -3.252 1.00 94.00 80 ILE A N 1
ATOM 608 C CA . ILE A 1 80 ? 4.662 -6.335 -4.371 1.00 94.00 80 ILE A CA 1
ATOM 609 C C . ILE A 1 80 ? 5.186 -7.686 -3.861 1.00 94.00 80 ILE A C 1
ATOM 611 O O . ILE A 1 80 ? 4.828 -8.731 -4.395 1.00 94.00 80 ILE A O 1
ATOM 615 N N . GLY A 1 81 ? 5.987 -7.702 -2.791 1.00 89.88 81 GLY A N 1
ATOM 616 C CA . GLY A 1 81 ? 6.452 -8.957 -2.187 1.00 89.88 81 GLY A CA 1
ATOM 617 C C . GLY A 1 81 ? 5.308 -9.825 -1.645 1.00 89.88 81 GLY A C 1
ATOM 618 O O . GLY A 1 81 ? 5.335 -11.053 -1.756 1.00 89.88 81 GLY A O 1
ATOM 619 N N . MET A 1 82 ? 4.272 -9.194 -1.090 1.00 88.62 82 MET A N 1
ATOM 620 C CA . MET A 1 82 ? 3.065 -9.881 -0.637 1.00 88.62 82 MET A CA 1
ATOM 621 C C . MET A 1 82 ? 2.258 -10.462 -1.801 1.00 88.62 82 MET A C 1
ATOM 623 O O . MET A 1 82 ? 1.773 -11.583 -1.677 1.00 88.62 82 MET A O 1
ATOM 627 N N . ASP A 1 83 ? 2.170 -9.757 -2.932 1.00 90.06 83 ASP A N 1
ATOM 628 C CA . ASP A 1 83 ? 1.477 -10.224 -4.140 1.00 90.06 83 ASP A CA 1
ATOM 629 C C . ASP A 1 83 ? 2.032 -11.563 -4.649 1.00 90.06 83 ASP A C 1
ATOM 631 O O . ASP A 1 83 ? 1.274 -12.467 -4.988 1.00 90.06 83 ASP A O 1
ATOM 635 N N . HIS A 1 84 ? 3.354 -11.737 -4.594 1.00 84.81 84 HIS A N 1
ATOM 636 C CA . HIS A 1 84 ? 4.022 -12.982 -4.994 1.00 84.81 84 HIS A CA 1
ATOM 637 C C . HIS A 1 84 ? 3.890 -14.138 -4.002 1.00 84.81 84 HIS A C 1
ATOM 639 O O . HIS A 1 84 ? 4.241 -15.272 -4.324 1.00 84.81 84 HIS A O 1
ATOM 645 N N . THR A 1 85 ? 3.435 -13.867 -2.782 1.00 80.50 85 THR A N 1
ATOM 646 C CA . THR A 1 85 ? 3.359 -14.868 -1.709 1.00 80.50 85 THR A CA 1
ATOM 647 C C . THR A 1 85 ? 1.924 -15.237 -1.344 1.00 80.50 85 THR A C 1
ATOM 649 O O . THR A 1 85 ? 1.722 -16.154 -0.552 1.00 80.50 85 THR A O 1
ATOM 652 N N . THR A 1 86 ? 0.927 -14.579 -1.944 1.00 72.81 86 THR A N 1
ATOM 653 C CA . THR A 1 86 ? -0.476 -14.992 -1.869 1.00 72.81 86 THR A CA 1
ATOM 654 C C . THR A 1 86 ? -0.889 -15.753 -3.129 1.00 72.81 86 THR A C 1
ATOM 656 O O . THR A 1 86 ? -0.705 -15.285 -4.248 1.00 72.81 86 THR A O 1
ATOM 659 N N . ASN A 1 87 ? -1.503 -16.925 -2.954 1.00 68.31 87 ASN A N 1
ATOM 660 C CA . ASN A 1 87 ? -2.081 -17.687 -4.069 1.00 68.31 87 ASN A CA 1
ATOM 661 C C . ASN A 1 87 ? -3.431 -17.113 -4.538 1.00 68.31 87 ASN A C 1
ATOM 663 O O . ASN A 1 87 ? -4.004 -17.607 -5.507 1.00 68.31 87 ASN A O 1
ATOM 667 N N . GLU A 1 88 ? -3.958 -16.107 -3.835 1.00 75.06 88 GLU A N 1
ATOM 668 C CA . GLU A 1 88 ? -5.250 -15.479 -4.128 1.00 75.06 88 GLU A CA 1
ATOM 669 C C . GLU A 1 88 ? -5.123 -14.322 -5.127 1.00 75.06 88 GLU A C 1
ATOM 671 O O . GLU A 1 88 ? -6.119 -13.914 -5.725 1.00 75.06 88 GLU A O 1
ATOM 676 N N . SER A 1 89 ? -3.913 -13.792 -5.338 1.00 76.62 89 SER A N 1
ATOM 677 C CA . SER A 1 89 ? -3.707 -12.735 -6.328 1.00 76.62 89 SER A CA 1
ATOM 678 C C . SER A 1 89 ? -3.789 -13.294 -7.748 1.00 76.62 89 SER A C 1
ATOM 680 O O . SER A 1 89 ? -3.118 -14.281 -8.046 1.00 76.62 89 SER A O 1
ATOM 682 N N . PRO A 1 90 ? -4.509 -12.643 -8.680 1.00 79.31 90 PRO A N 1
ATOM 683 C CA . PRO A 1 90 ? -4.480 -13.029 -10.090 1.00 79.31 90 PRO A CA 1
ATOM 684 C C . PRO A 1 90 ? -3.095 -12.833 -10.734 1.00 79.31 90 PRO A C 1
ATOM 686 O O . PRO A 1 90 ? -2.821 -13.432 -11.772 1.00 79.31 90 PRO A O 1
ATOM 689 N N . ASN A 1 91 ? -2.218 -12.028 -10.122 1.00 82.00 91 ASN A N 1
ATOM 690 C CA . ASN A 1 91 ? -0.921 -11.629 -10.673 1.00 82.00 91 ASN A CA 1
ATOM 691 C C . ASN A 1 91 ? 0.280 -12.324 -10.015 1.00 82.00 91 ASN A C 1
ATOM 693 O O . ASN A 1 91 ? 1.415 -12.033 -10.379 1.00 82.00 91 ASN A O 1
ATOM 697 N N . PHE A 1 92 ? 0.064 -13.291 -9.117 1.00 76.56 92 PHE A N 1
ATOM 698 C CA . PHE A 1 92 ? 1.149 -13.903 -8.334 1.00 76.56 92 PHE A CA 1
ATOM 699 C C . PHE A 1 92 ? 2.273 -14.545 -9.177 1.00 76.56 92 PHE A C 1
ATOM 701 O O . PHE A 1 92 ? 3.405 -14.678 -8.709 1.00 76.56 92 PHE A O 1
ATOM 708 N N . LYS A 1 93 ? 1.969 -14.944 -10.426 1.00 79.69 93 LYS A N 1
ATOM 709 C CA . LYS A 1 93 ? 2.918 -15.538 -11.391 1.00 79.69 93 LYS A CA 1
ATOM 710 C C . LYS A 1 93 ? 3.541 -14.538 -12.369 1.00 79.69 93 LYS A C 1
ATOM 712 O O . LYS A 1 93 ? 4.368 -14.950 -13.182 1.00 79.69 93 LYS A O 1
ATOM 717 N N . SER A 1 94 ? 3.107 -13.283 -12.360 1.00 86.00 94 SER A N 1
ATOM 718 C CA . SER A 1 94 ? 3.587 -12.261 -13.291 1.00 86.00 94 SER A CA 1
ATOM 719 C C . SER A 1 94 ? 5.046 -11.906 -12.991 1.00 86.00 94 SER A C 1
ATOM 721 O O . SER A 1 94 ? 5.492 -12.017 -11.851 1.00 86.00 94 SER A O 1
ATOM 723 N N . SER A 1 95 ? 5.814 -11.469 -13.992 1.00 92.25 95 SER A N 1
ATOM 724 C CA . SER A 1 95 ? 7.241 -11.157 -13.813 1.00 92.25 95 SER A CA 1
ATOM 725 C C . SER A 1 95 ? 7.424 -9.737 -13.267 1.00 92.25 95 SER A C 1
ATOM 727 O O . SER A 1 95 ? 7.973 -8.869 -13.944 1.00 92.25 95 SER A O 1
ATOM 729 N N . ILE A 1 96 ? 6.915 -9.471 -12.061 1.00 93.50 96 ILE A N 1
ATOM 730 C CA . ILE A 1 96 ? 6.814 -8.127 -11.474 1.00 93.50 96 ILE A CA 1
ATOM 731 C C . ILE A 1 96 ? 7.832 -7.928 -10.347 1.00 93.50 96 ILE A C 1
ATOM 733 O O . ILE A 1 96 ? 8.030 -8.784 -9.495 1.00 93.50 96 ILE A O 1
ATOM 737 N N . GLY A 1 97 ? 8.466 -6.760 -10.300 1.00 91.94 97 GLY A N 1
ATOM 738 C CA . GLY A 1 97 ? 9.298 -6.343 -9.176 1.00 91.94 97 GLY A CA 1
ATOM 739 C C . GLY A 1 97 ? 10.801 -6.448 -9.419 1.00 91.94 97 GLY A C 1
ATOM 740 O O . GLY A 1 97 ? 11.279 -6.857 -10.479 1.00 91.94 97 GLY A O 1
ATOM 741 N N . ILE A 1 98 ? 11.559 -6.048 -8.392 1.00 91.31 98 ILE A N 1
ATOM 742 C CA . ILE A 1 98 ? 13.019 -5.882 -8.449 1.00 91.31 98 ILE A CA 1
ATOM 743 C C . ILE A 1 98 ? 13.747 -7.120 -8.995 1.00 91.31 98 ILE A C 1
ATOM 745 O O . ILE A 1 98 ? 14.582 -6.934 -9.881 1.00 91.31 98 ILE A O 1
ATOM 749 N N . PRO A 1 99 ? 13.433 -8.367 -8.578 1.00 89.62 99 PRO A N 1
ATOM 750 C CA . PRO A 1 99 ? 14.150 -9.533 -9.090 1.00 89.62 99 PRO A CA 1
ATOM 751 C C . PRO A 1 99 ? 14.076 -9.676 -10.618 1.00 89.62 99 PRO A C 1
ATOM 753 O O . PRO A 1 99 ? 15.086 -9.939 -11.261 1.00 89.62 99 PRO A O 1
ATOM 756 N N . PHE A 1 100 ? 12.907 -9.438 -11.220 1.00 91.50 100 PHE A N 1
ATOM 757 C CA . PHE A 1 100 ? 12.713 -9.562 -12.670 1.00 91.50 100 PHE A CA 1
ATOM 758 C C . PHE A 1 100 ? 13.281 -8.374 -13.453 1.00 91.50 100 PHE A C 1
ATOM 760 O O . PHE A 1 100 ? 13.708 -8.525 -14.600 1.00 91.50 100 PHE A O 1
ATOM 767 N N . ILE A 1 101 ? 13.315 -7.188 -12.837 1.00 91.56 101 ILE A N 1
ATOM 768 C CA . ILE A 1 101 ? 14.028 -6.037 -13.400 1.00 91.56 101 ILE A CA 1
ATOM 769 C C . ILE A 1 101 ? 15.517 -6.338 -13.503 1.00 91.56 101 ILE A C 1
ATOM 771 O O . ILE A 1 101 ? 16.121 -6.058 -14.535 1.00 91.56 101 ILE A O 1
ATOM 775 N N . VAL A 1 102 ? 16.088 -6.930 -12.458 1.00 89.44 102 VAL A N 1
ATOM 776 C CA . VAL A 1 102 ? 17.509 -7.261 -12.425 1.00 89.44 102 VAL A CA 1
ATOM 777 C C . VAL A 1 102 ? 17.844 -8.401 -13.390 1.00 89.44 102 VAL A C 1
ATOM 779 O O . VAL A 1 102 ? 18.783 -8.266 -14.166 1.00 89.44 102 VAL A O 1
ATOM 782 N N . ASP A 1 103 ? 17.046 -9.470 -13.412 1.00 88.12 103 ASP A N 1
ATOM 783 C CA . ASP A 1 103 ? 17.237 -10.623 -14.307 1.00 88.12 103 ASP A CA 1
ATOM 784 C C . ASP A 1 103 ? 17.243 -10.245 -15.795 1.00 88.12 103 ASP A C 1
ATOM 786 O O . ASP A 1 103 ? 18.105 -10.674 -16.560 1.00 88.12 103 ASP A O 1
ATOM 790 N N . ARG A 1 104 ? 16.282 -9.416 -16.220 1.00 90.00 104 ARG A N 1
ATOM 791 C CA . ARG A 1 104 ? 16.123 -9.029 -17.633 1.00 90.00 104 ARG A CA 1
ATOM 792 C C . ARG A 1 104 ? 16.859 -7.745 -18.011 1.00 90.00 104 ARG A C 1
ATOM 794 O O . ARG A 1 104 ? 17.072 -7.490 -19.197 1.00 90.00 104 ARG A O 1
ATOM 801 N N . GLY A 1 105 ? 17.223 -6.939 -17.019 1.00 89.88 105 GLY A N 1
ATOM 802 C CA . GLY A 1 105 ? 17.835 -5.625 -17.168 1.00 89.88 105 GLY A CA 1
ATOM 803 C C . GLY A 1 105 ? 16.838 -4.501 -17.518 1.00 89.88 105 GLY A C 1
ATOM 804 O O . GLY A 1 105 ? 15.797 -4.748 -18.139 1.00 89.88 105 GLY A O 1
ATOM 805 N N . PRO A 1 106 ? 17.157 -3.227 -17.198 1.00 90.69 106 PRO A N 1
ATOM 806 C CA . PRO A 1 106 ? 16.275 -2.084 -17.471 1.00 90.69 106 PRO A CA 1
ATOM 807 C C . PRO A 1 106 ? 15.902 -1.924 -18.953 1.00 90.69 106 PRO A C 1
ATOM 809 O O . PRO A 1 106 ? 14.751 -1.645 -19.289 1.00 90.69 106 PRO A O 1
ATOM 812 N N . GLY A 1 107 ? 16.864 -2.155 -19.855 1.00 92.31 107 GLY A N 1
ATOM 813 C CA . GLY A 1 107 ? 16.671 -1.985 -21.298 1.00 92.31 107 GLY A CA 1
ATOM 814 C C . GLY A 1 107 ? 15.599 -2.904 -21.893 1.00 92.31 107 GLY A C 1
ATOM 815 O O . GLY A 1 107 ? 14.912 -2.507 -22.833 1.00 92.31 107 GLY A O 1
ATOM 816 N N . TYR A 1 108 ? 15.406 -4.102 -21.331 1.00 95.25 108 TYR A N 1
ATOM 817 C CA . TYR A 1 108 ? 14.348 -5.022 -21.753 1.00 95.25 108 TYR A CA 1
ATOM 818 C C . TYR A 1 108 ? 12.956 -4.428 -21.507 1.00 95.25 108 TYR A C 1
ATOM 820 O O . TYR A 1 108 ? 12.130 -4.367 -22.421 1.00 95.25 108 TYR A O 1
ATOM 828 N N . TRP A 1 109 ? 12.718 -3.940 -20.289 1.00 95.69 109 TRP A N 1
ATOM 829 C CA . TRP A 1 109 ? 11.429 -3.386 -19.877 1.00 95.69 109 TRP A CA 1
ATOM 830 C C . TRP A 1 109 ? 11.094 -2.098 -20.628 1.00 95.69 109 TRP A C 1
ATOM 832 O O . TRP A 1 109 ? 9.973 -1.955 -21.121 1.00 95.69 109 TRP A O 1
ATOM 842 N N . VAL A 1 110 ? 12.078 -1.212 -20.802 1.00 95.06 110 VAL A N 1
ATOM 843 C CA . VAL A 1 110 ? 11.913 0.032 -21.570 1.00 95.06 110 VAL A CA 1
ATOM 844 C C . VAL A 1 110 ? 11.608 -0.265 -23.039 1.00 95.06 110 VAL A C 1
ATOM 846 O O . VAL A 1 110 ? 10.727 0.358 -23.631 1.00 95.06 110 VAL A O 1
ATOM 849 N N . LYS A 1 111 ? 12.286 -1.251 -23.644 1.00 96.25 111 LYS A N 1
ATOM 850 C CA . LYS A 1 111 ? 12.034 -1.647 -25.037 1.00 96.25 111 LYS A CA 1
ATOM 851 C C . LYS A 1 111 ? 10.612 -2.171 -25.238 1.00 96.25 111 LYS A C 1
ATOM 853 O O . LYS A 1 111 ? 10.000 -1.830 -26.247 1.00 96.25 111 LYS A O 1
ATOM 858 N N . ARG A 1 112 ? 10.089 -2.975 -24.304 1.00 97.44 112 ARG A N 1
ATOM 859 C CA . ARG A 1 112 ? 8.698 -3.460 -24.361 1.00 97.44 112 ARG A CA 1
ATOM 860 C C . ARG A 1 112 ? 7.704 -2.307 -24.286 1.00 97.44 112 ARG A C 1
ATOM 862 O O . ARG A 1 112 ? 6.847 -2.204 -25.158 1.00 97.44 112 ARG A O 1
ATOM 869 N N . LEU A 1 113 ? 7.880 -1.397 -23.326 1.00 96.62 113 LEU A N 1
ATOM 870 C CA . LEU A 1 113 ? 7.009 -0.227 -23.196 1.00 96.62 113 LEU A CA 1
ATOM 871 C C . LEU A 1 113 ? 7.014 0.624 -24.479 1.00 96.62 113 LEU A C 1
ATOM 873 O O . LEU A 1 113 ? 5.958 0.962 -25.006 1.00 96.62 113 LEU A O 1
ATOM 877 N N . ASN A 1 114 ? 8.196 0.886 -25.048 1.00 95.25 114 ASN A N 1
ATOM 878 C CA . ASN A 1 114 ? 8.339 1.634 -26.303 1.00 95.25 114 ASN A CA 1
ATOM 879 C C . ASN A 1 114 ? 7.740 0.915 -27.523 1.00 95.25 114 ASN A C 1
ATOM 881 O O . ASN A 1 114 ? 7.399 1.565 -28.508 1.00 95.25 114 ASN A O 1
ATOM 885 N N . ALA A 1 115 ? 7.604 -0.411 -27.473 1.00 96.50 115 ALA A N 1
ATOM 886 C CA . ALA A 1 115 ? 6.927 -1.196 -28.501 1.00 96.50 115 ALA A CA 1
ATOM 887 C C . ALA A 1 115 ? 5.390 -1.163 -28.372 1.00 96.50 115 ALA A C 1
ATOM 889 O O . ALA A 1 115 ? 4.704 -1.813 -29.158 1.00 96.50 115 ALA A O 1
ATOM 890 N N . GLY A 1 116 ? 4.844 -0.413 -27.406 1.00 95.00 116 GLY A N 1
ATOM 891 C CA . GLY A 1 116 ? 3.406 -0.315 -27.155 1.00 95.00 116 GLY A CA 1
ATOM 892 C C . GLY A 1 116 ? 2.852 -1.445 -26.287 1.00 95.00 116 GLY A C 1
ATOM 893 O O . GLY A 1 116 ? 1.638 -1.649 -26.253 1.00 95.00 116 GLY A O 1
ATOM 894 N N . ASP A 1 117 ? 3.718 -2.178 -25.588 1.00 96.12 117 ASP A N 1
ATOM 895 C CA . ASP A 1 117 ? 3.310 -3.205 -24.638 1.00 96.12 117 ASP A CA 1
ATOM 896 C C . ASP A 1 117 ? 2.847 -2.568 -23.319 1.00 96.12 117 ASP A C 1
ATOM 898 O O . ASP A 1 117 ? 3.606 -1.866 -22.649 1.00 96.12 117 ASP A O 1
ATOM 902 N N . HIS A 1 118 ? 1.587 -2.812 -22.960 1.00 94.69 118 HIS A N 1
ATOM 903 C CA . HIS A 1 118 ? 0.937 -2.266 -21.766 1.00 94.69 118 HIS A CA 1
ATOM 904 C C . HIS A 1 118 ? 0.423 -3.377 -20.837 1.00 94.69 118 HIS A C 1
ATOM 906 O O . HIS A 1 118 ? -0.586 -3.195 -20.144 1.00 94.69 118 HIS A O 1
ATOM 912 N N . GLU A 1 119 ? 1.074 -4.543 -20.846 1.00 96.00 119 GLU A N 1
ATOM 913 C CA . GLU A 1 119 ? 0.867 -5.560 -19.816 1.00 96.00 119 GLU A CA 1
ATOM 914 C C . GLU A 1 119 ? 1.252 -5.028 -18.426 1.00 96.00 119 GLU A C 1
ATOM 916 O O . GLU A 1 119 ? 2.145 -4.188 -18.289 1.00 96.00 119 GLU A O 1
ATOM 921 N N . ILE A 1 120 ? 0.593 -5.537 -17.375 1.00 96.31 120 ILE A N 1
ATOM 922 C CA . ILE A 1 120 ? 0.790 -5.079 -15.986 1.00 96.31 120 ILE A CA 1
ATOM 923 C C . ILE A 1 120 ? 2.272 -5.119 -15.596 1.00 96.31 120 ILE A C 1
ATOM 925 O O . ILE A 1 120 ? 2.782 -4.149 -15.044 1.00 96.31 120 ILE A O 1
ATOM 929 N N . GLU A 1 121 ? 2.991 -6.194 -15.925 1.00 95.81 121 GLU A N 1
ATOM 930 C CA . GLU A 1 121 ? 4.417 -6.309 -15.605 1.00 95.81 121 GLU A CA 1
ATOM 931 C C . GLU A 1 121 ? 5.288 -5.268 -16.305 1.00 95.81 121 GLU A C 1
ATOM 933 O O . GLU A 1 121 ? 6.217 -4.741 -15.697 1.00 95.81 121 GLU A O 1
ATOM 938 N N . VAL A 1 122 ? 4.956 -4.900 -17.544 1.00 97.44 122 VAL A N 1
ATOM 939 C CA . VAL A 1 122 ? 5.682 -3.858 -18.274 1.00 97.44 122 VAL A CA 1
ATOM 940 C C . VAL A 1 122 ? 5.437 -2.502 -17.626 1.00 97.44 122 VAL A C 1
ATOM 942 O O . VAL A 1 122 ? 6.394 -1.770 -17.374 1.00 97.44 122 VAL A O 1
ATOM 945 N N . LEU A 1 123 ? 4.183 -2.186 -17.300 1.00 98.38 123 LEU A N 1
ATOM 946 C CA . LEU A 1 123 ? 3.817 -0.931 -16.644 1.00 98.38 123 LEU A CA 1
ATOM 947 C C . LEU A 1 123 ? 4.496 -0.799 -15.275 1.00 98.38 123 LEU A C 1
ATOM 949 O O . LEU A 1 123 ? 5.183 0.189 -15.013 1.00 98.38 123 LEU A O 1
ATOM 953 N N . VAL A 1 124 ? 4.354 -1.817 -14.424 1.00 97.94 124 VAL A N 1
ATOM 954 C CA . VAL A 1 124 ? 4.860 -1.794 -13.047 1.00 97.94 124 VAL A CA 1
ATOM 955 C C . VAL A 1 124 ? 6.383 -1.775 -13.026 1.00 97.94 124 VAL A C 1
ATOM 957 O O . VAL A 1 124 ? 6.964 -0.963 -12.310 1.00 97.94 124 VAL A O 1
ATOM 960 N N . ASN A 1 125 ? 7.059 -2.598 -13.830 1.00 97.75 125 ASN A N 1
ATOM 961 C CA . ASN A 1 125 ? 8.522 -2.639 -13.811 1.00 97.75 125 ASN A CA 1
ATOM 962 C C . ASN A 1 125 ? 9.147 -1.342 -14.332 1.00 97.75 125 ASN A C 1
ATOM 964 O O . ASN A 1 125 ? 10.120 -0.863 -13.750 1.00 97.75 125 ASN A O 1
ATOM 968 N N . ASN A 1 126 ? 8.566 -0.722 -15.365 1.00 98.00 126 ASN A N 1
ATOM 969 C CA . ASN A 1 126 ? 9.010 0.601 -15.811 1.00 98.00 126 ASN A CA 1
ATOM 970 C C . ASN A 1 126 ? 8.717 1.691 -14.769 1.00 98.00 126 ASN A C 1
ATOM 972 O O . ASN A 1 126 ? 9.550 2.572 -14.561 1.00 98.00 126 ASN A O 1
ATOM 976 N N . ALA A 1 127 ? 7.588 1.616 -14.059 1.00 98.06 127 ALA A N 1
ATOM 977 C CA . ALA A 1 127 ? 7.315 2.533 -12.957 1.00 98.06 127 ALA A CA 1
ATOM 978 C C . ALA A 1 127 ? 8.343 2.383 -11.824 1.00 98.06 127 ALA A C 1
ATOM 980 O O . ALA A 1 127 ? 8.879 3.380 -11.351 1.00 98.06 127 ALA A O 1
ATOM 981 N N . LEU A 1 128 ? 8.678 1.155 -11.419 1.00 97.38 128 LEU A N 1
ATOM 982 C CA . LEU A 1 128 ? 9.687 0.895 -10.388 1.00 97.38 128 LEU A CA 1
ATOM 983 C C . LEU A 1 128 ? 11.077 1.385 -10.802 1.00 97.38 128 LEU A C 1
ATOM 985 O O . LEU A 1 128 ? 11.771 1.983 -9.983 1.00 97.38 128 LEU A O 1
ATOM 989 N N . LEU A 1 129 ? 11.463 1.195 -12.069 1.00 95.69 129 LEU A N 1
ATOM 990 C CA . LEU A 1 129 ? 12.694 1.775 -12.609 1.00 95.69 129 LEU A CA 1
ATOM 991 C C . LEU A 1 129 ? 12.721 3.292 -12.397 1.00 95.69 129 LEU A C 1
ATOM 993 O O . LEU A 1 129 ? 13.701 3.814 -11.886 1.00 95.69 129 LEU A O 1
ATOM 997 N N . LEU A 1 130 ? 11.635 3.999 -12.707 1.00 95.56 130 LEU A N 1
ATOM 998 C CA . LEU A 1 130 ? 11.554 5.453 -12.538 1.00 95.56 130 LEU A CA 1
ATOM 999 C C . LEU A 1 130 ? 11.485 5.906 -11.069 1.00 95.56 130 LEU A C 1
ATOM 1001 O O . LEU A 1 130 ? 11.992 6.977 -10.742 1.00 95.56 130 LEU A O 1
ATOM 1005 N N . LEU A 1 131 ? 10.867 5.122 -10.182 1.00 95.25 131 LEU A N 1
ATOM 1006 C CA . LEU A 1 131 ? 10.745 5.457 -8.756 1.00 95.25 131 LEU A CA 1
ATOM 1007 C C . LEU A 1 131 ? 12.044 5.245 -7.980 1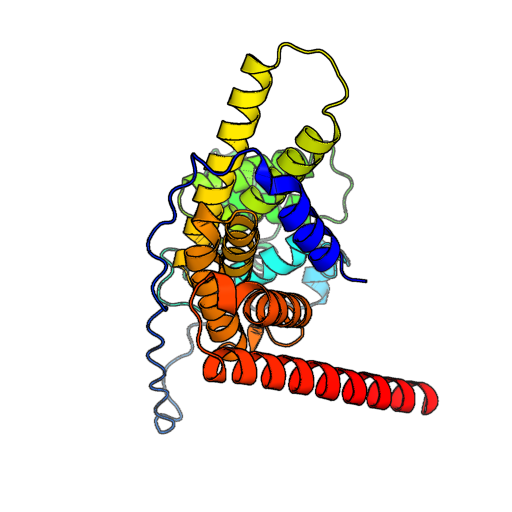.00 95.25 131 LEU A C 1
ATOM 1009 O O . LEU A 1 131 ? 12.306 5.979 -7.029 1.00 95.25 131 LEU A O 1
ATOM 1013 N N . PHE A 1 132 ? 12.831 4.244 -8.376 1.00 94.25 132 PHE A N 1
ATOM 1014 C CA . PHE A 1 132 ? 14.021 3.806 -7.649 1.00 94.25 132 PHE A CA 1
ATOM 1015 C C . PHE A 1 132 ? 15.327 4.021 -8.419 1.00 94.25 132 PHE A C 1
ATOM 1017 O O . PHE A 1 132 ? 16.391 3.676 -7.907 1.00 94.25 132 PHE A O 1
ATOM 1024 N N . THR A 1 133 ? 15.292 4.586 -9.629 1.00 86.19 133 THR A N 1
ATOM 1025 C CA . THR A 1 133 ? 16.517 4.908 -10.371 1.00 86.19 133 THR A CA 1
ATOM 1026 C C . THR A 1 133 ? 17.410 5.853 -9.569 1.00 86.19 133 THR A C 1
ATOM 1028 O O . THR A 1 133 ? 16.937 6.757 -8.877 1.00 86.19 133 THR A O 1
ATOM 1031 N N . LYS A 1 134 ? 18.723 5.644 -9.671 1.00 83.62 134 LYS A N 1
ATOM 1032 C CA . LYS A 1 134 ? 19.747 6.571 -9.167 1.00 83.62 134 LYS A CA 1
ATOM 1033 C C . LYS A 1 134 ? 19.936 7.797 -10.065 1.00 83.62 134 LYS A C 1
ATOM 1035 O O . LYS A 1 134 ? 20.589 8.757 -9.665 1.00 83.62 134 LYS A O 1
ATOM 1040 N N . GLU A 1 135 ? 19.397 7.756 -11.278 1.00 85.56 135 GLU A N 1
ATOM 1041 C CA . GLU A 1 135 ? 19.526 8.821 -12.265 1.00 85.56 135 GLU A CA 1
ATOM 1042 C C . GLU A 1 135 ? 18.490 9.926 -12.045 1.00 85.56 135 GLU A C 1
ATOM 1044 O O . GLU A 1 135 ? 17.340 9.683 -11.677 1.00 85.56 135 GLU A O 1
ATOM 1049 N N . VAL A 1 136 ? 18.880 11.170 -12.323 1.00 85.88 136 VAL A N 1
ATOM 1050 C CA . VAL A 1 136 ? 17.961 12.310 -12.274 1.00 85.88 136 VAL A CA 1
ATOM 1051 C C . VAL A 1 136 ? 17.242 12.417 -13.614 1.00 85.88 136 VAL A C 1
ATOM 1053 O O . VAL A 1 136 ? 17.758 12.998 -14.567 1.00 85.88 136 VAL A O 1
ATOM 1056 N N . ILE A 1 137 ? 16.036 11.856 -13.683 1.00 88.50 137 ILE A N 1
ATOM 1057 C CA . ILE A 1 137 ? 15.206 11.862 -14.891 1.00 88.50 137 ILE A CA 1
ATOM 1058 C C . ILE A 1 137 ? 14.089 12.913 -14.749 1.00 88.50 137 ILE A C 1
ATOM 1060 O O . ILE A 1 137 ? 13.306 12.855 -13.792 1.00 88.50 137 ILE A O 1
ATOM 1064 N N . PRO A 1 138 ? 13.959 13.870 -15.690 1.00 91.25 138 PRO A N 1
ATOM 1065 C CA . PRO A 1 138 ? 12.855 14.823 -15.689 1.00 91.25 138 PRO A CA 1
ATOM 1066 C C . PRO A 1 138 ? 11.499 14.114 -15.719 1.00 91.25 138 PRO A C 1
ATOM 1068 O O . PRO A 1 138 ? 11.270 13.233 -16.542 1.00 91.25 138 PRO A O 1
ATOM 1071 N N . LYS A 1 139 ? 10.579 14.536 -14.847 1.00 92.19 139 LYS A N 1
ATOM 1072 C CA . LYS A 1 139 ? 9.216 13.987 -14.733 1.00 92.19 139 LYS A CA 1
ATOM 1073 C C . LYS A 1 139 ? 9.138 12.485 -14.403 1.00 92.19 139 LYS A C 1
ATOM 1075 O O . LYS A 1 139 ? 8.125 11.845 -14.697 1.00 92.19 139 LYS A O 1
ATOM 1080 N N . ALA A 1 140 ? 10.191 11.897 -13.825 1.00 92.75 140 ALA A N 1
ATOM 1081 C CA . ALA A 1 140 ? 10.210 10.470 -13.492 1.00 92.75 140 ALA A CA 1
ATOM 1082 C C . ALA A 1 140 ? 9.051 10.062 -12.578 1.00 92.75 140 ALA A C 1
ATOM 1084 O O . ALA A 1 140 ? 8.368 9.083 -12.863 1.00 92.75 140 ALA A O 1
ATOM 1085 N N . LYS A 1 141 ? 8.794 10.829 -11.512 1.00 92.19 141 LYS A N 1
ATOM 1086 C CA . LYS A 1 141 ? 7.727 10.525 -10.547 1.00 92.19 141 LYS A CA 1
ATOM 1087 C C . LYS A 1 141 ? 6.341 10.631 -11.174 1.00 92.19 141 LYS A C 1
ATOM 1089 O O . LYS A 1 141 ? 5.501 9.771 -10.944 1.00 92.19 141 LYS A O 1
ATOM 1094 N N . GLU A 1 142 ? 6.111 11.650 -11.994 1.00 94.56 142 GLU A N 1
ATOM 1095 C CA . GLU A 1 142 ? 4.853 11.855 -12.709 1.00 94.56 142 GLU A CA 1
ATOM 1096 C C . GLU A 1 142 ? 4.599 10.730 -13.715 1.00 94.56 142 GLU A C 1
ATOM 1098 O O . GLU A 1 142 ? 3.493 10.201 -13.787 1.00 94.56 142 GLU A O 1
ATOM 1103 N N . THR A 1 143 ? 5.635 10.323 -14.448 1.00 96.31 143 THR A N 1
ATOM 1104 C CA . THR A 1 143 ? 5.550 9.224 -15.419 1.00 96.31 143 THR A CA 1
ATOM 1105 C C . THR A 1 143 ? 5.329 7.889 -14.708 1.00 96.31 143 THR A C 1
ATOM 1107 O O . THR A 1 143 ? 4.466 7.110 -15.102 1.00 96.31 143 THR A O 1
ATOM 1110 N N . ALA A 1 144 ? 6.044 7.637 -13.608 1.00 97.44 144 ALA A N 1
ATOM 1111 C CA . ALA A 1 144 ? 5.837 6.454 -12.782 1.00 97.44 144 ALA A CA 1
ATOM 1112 C C . ALA A 1 144 ? 4.418 6.394 -12.207 1.00 97.44 144 ALA A C 1
ATOM 1114 O O . ALA A 1 144 ? 3.807 5.328 -12.202 1.00 97.44 144 ALA A O 1
ATOM 1115 N N . PHE A 1 145 ? 3.877 7.532 -11.763 1.00 97.12 145 PHE A N 1
ATOM 1116 C CA . PHE A 1 145 ? 2.498 7.624 -11.294 1.00 97.12 145 PHE A CA 1
ATOM 1117 C C . PHE A 1 145 ? 1.502 7.241 -12.393 1.00 97.12 145 PHE A C 1
ATOM 1119 O O . PHE A 1 145 ? 0.632 6.420 -12.135 1.00 97.12 145 PHE A O 1
ATOM 1126 N N . GLN A 1 146 ? 1.661 7.750 -13.620 1.00 97.88 146 GLN A N 1
ATOM 1127 C CA . GLN A 1 146 ? 0.791 7.392 -14.753 1.00 97.88 146 GLN A CA 1
ATOM 1128 C C . GLN A 1 146 ? 0.857 5.897 -15.096 1.00 97.88 146 GLN A C 1
ATOM 1130 O O . GLN A 1 146 ? -0.163 5.270 -15.374 1.00 97.88 146 GLN A O 1
ATOM 1135 N N . LEU A 1 147 ? 2.053 5.305 -15.053 1.00 98.44 147 LEU A N 1
ATOM 1136 C CA . LEU A 1 147 ? 2.230 3.869 -15.278 1.00 98.44 147 LEU A CA 1
ATOM 1137 C C . LEU A 1 147 ? 1.572 3.032 -14.170 1.00 98.44 147 LEU A C 1
ATOM 1139 O O . LEU A 1 147 ? 0.926 2.027 -14.466 1.00 98.44 147 LEU A O 1
ATOM 1143 N N . MET A 1 148 ? 1.692 3.455 -12.908 1.00 98.31 148 MET A N 1
ATOM 1144 C CA . MET A 1 148 ? 1.016 2.800 -11.785 1.00 98.31 148 MET A CA 1
ATOM 1145 C C . MET A 1 148 ? -0.502 2.966 -11.856 1.00 98.31 148 MET A C 1
ATOM 1147 O O . MET A 1 148 ? -1.216 2.004 -11.610 1.00 98.31 148 MET A O 1
ATOM 1151 N N . GLU A 1 149 ? -1.009 4.134 -12.243 1.00 97.88 149 GLU A N 1
ATOM 1152 C CA . GLU A 1 149 ? -2.439 4.358 -12.478 1.00 97.88 149 GLU A CA 1
ATOM 1153 C C . GLU A 1 149 ? -2.969 3.398 -13.549 1.00 97.88 149 GLU A C 1
ATOM 1155 O O . GLU A 1 149 ? -3.906 2.645 -13.295 1.00 97.88 149 GLU A O 1
ATOM 1160 N N . ALA A 1 150 ? -2.275 3.290 -14.685 1.00 97.94 150 ALA A N 1
ATOM 1161 C CA . ALA A 1 150 ? -2.627 2.341 -15.736 1.00 97.94 150 ALA A CA 1
ATOM 1162 C C . ALA A 1 150 ? -2.587 0.870 -15.270 1.00 97.94 150 ALA A C 1
ATOM 1164 O O . ALA A 1 150 ? -3.401 0.061 -15.725 1.00 97.94 150 ALA A O 1
ATOM 1165 N N . ALA A 1 151 ? -1.651 0.496 -14.393 1.00 97.75 151 ALA A N 1
ATOM 1166 C CA . ALA A 1 151 ? -1.584 -0.849 -13.818 1.00 97.75 151 ALA A CA 1
ATOM 1167 C C . ALA A 1 151 ? -2.715 -1.104 -12.806 1.00 97.75 151 ALA A C 1
ATOM 1169 O O . ALA A 1 151 ? -3.317 -2.179 -12.807 1.00 97.75 151 ALA A O 1
ATOM 1170 N N . ALA A 1 152 ? -3.033 -0.114 -11.973 1.00 96.94 152 ALA A N 1
ATOM 1171 C CA . ALA A 1 152 ? -4.117 -0.174 -11.001 1.00 96.94 152 ALA A CA 1
ATOM 1172 C C . ALA A 1 152 ? -5.481 -0.303 -11.694 1.00 96.94 152 ALA A C 1
ATOM 1174 O O . ALA A 1 152 ? -6.272 -1.165 -11.328 1.00 96.94 152 ALA A O 1
ATOM 1175 N N . ASP A 1 153 ? -5.711 0.448 -12.772 1.00 95.75 153 ASP A N 1
ATOM 1176 C CA . ASP A 1 153 ? -6.941 0.371 -13.573 1.00 95.75 153 ASP A CA 1
ATOM 1177 C C . ASP A 1 153 ? -7.107 -0.992 -14.282 1.00 95.75 153 ASP A C 1
ATOM 1179 O O . ASP A 1 153 ? -8.199 -1.353 -14.722 1.00 95.75 153 ASP A O 1
ATOM 1183 N N . ARG A 1 154 ? -6.029 -1.785 -14.365 1.00 94.69 154 ARG A N 1
ATOM 1184 C CA . ARG A 1 154 ? -6.028 -3.188 -14.821 1.00 94.69 154 ARG A CA 1
ATOM 1185 C C . ARG A 1 154 ? -6.171 -4.196 -13.671 1.00 94.69 154 ARG A C 1
ATOM 1187 O O . ARG A 1 154 ? -6.041 -5.396 -13.894 1.00 94.69 154 ARG A O 1
ATOM 1194 N N . GLY A 1 155 ? -6.435 -3.733 -12.450 1.00 92.31 155 GLY A N 1
ATOM 1195 C CA . GLY A 1 155 ? -6.669 -4.566 -11.269 1.00 92.31 155 GLY A CA 1
ATOM 1196 C C . GLY A 1 155 ? -5.409 -4.975 -10.503 1.00 92.31 155 GLY A C 1
ATOM 1197 O O . GLY A 1 155 ? -5.467 -5.905 -9.697 1.00 92.31 155 GLY A O 1
ATOM 1198 N N . TYR A 1 156 ? -4.260 -4.329 -10.729 1.00 95.81 156 TYR A N 1
AT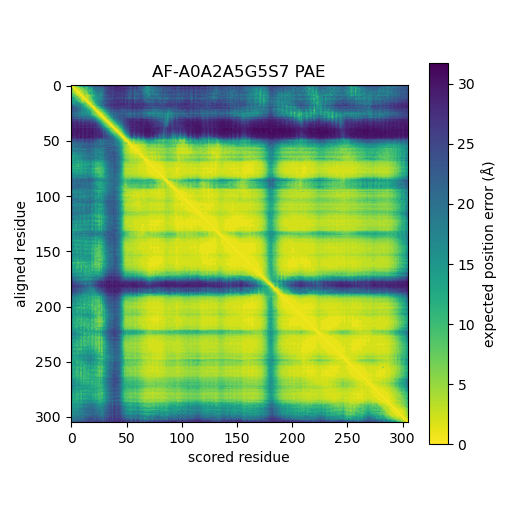OM 1199 C CA . TYR A 1 156 ? -3.053 -4.614 -9.950 1.00 95.81 156 TYR A CA 1
ATOM 1200 C C . TYR A 1 156 ? -3.084 -3.898 -8.592 1.00 95.81 156 TYR A C 1
ATOM 1202 O O . TYR A 1 156 ? -2.707 -2.731 -8.469 1.00 95.81 156 TYR A O 1
ATOM 1210 N N . TRP A 1 157 ? -3.515 -4.613 -7.550 1.00 95.00 157 TRP A N 1
ATOM 1211 C CA . TRP A 1 157 ? -3.769 -4.034 -6.226 1.00 95.00 157 TRP A CA 1
ATOM 1212 C C . TRP A 1 157 ? -2.564 -3.331 -5.557 1.00 95.00 157 TRP A C 1
ATOM 1214 O O . TRP A 1 157 ? -2.802 -2.332 -4.869 1.00 95.00 157 TRP A O 1
ATOM 1224 N N . PRO A 1 158 ? -1.281 -3.736 -5.741 1.00 97.00 158 PRO A N 1
ATOM 1225 C CA . PRO A 1 158 ? -0.157 -2.977 -5.189 1.00 97.00 158 PRO A CA 1
ATOM 1226 C C . PRO A 1 158 ? -0.026 -1.592 -5.832 1.00 97.00 158 PRO A C 1
ATOM 1228 O O . PRO A 1 158 ? 0.352 -0.630 -5.161 1.00 97.00 158 PRO A O 1
ATOM 1231 N N . ALA A 1 159 ? -0.383 -1.462 -7.115 1.00 97.69 159 ALA A N 1
ATOM 1232 C CA . ALA A 1 159 ? -0.456 -0.158 -7.759 1.00 97.69 159 ALA A CA 1
ATOM 1233 C C . ALA A 1 159 ? -1.648 0.660 -7.246 1.00 97.69 159 ALA A C 1
ATOM 1235 O O . ALA A 1 159 ? -1.483 1.858 -7.021 1.00 97.69 159 ALA A O 1
ATOM 1236 N N . SER A 1 160 ? -2.801 0.038 -6.964 1.00 97.44 160 SER A N 1
ATOM 1237 C CA . SER A 1 160 ? -3.935 0.728 -6.325 1.00 97.44 160 SER A CA 1
ATOM 1238 C C . SER A 1 160 ? -3.528 1.361 -4.991 1.00 97.44 160 SER A C 1
ATOM 1240 O O . SER A 1 160 ? -3.836 2.529 -4.760 1.00 97.44 160 SER A O 1
ATOM 1242 N N . PHE A 1 161 ? -2.747 0.658 -4.158 1.00 97.38 161 PHE A N 1
ATOM 1243 C CA . PHE A 1 161 ? -2.160 1.237 -2.941 1.00 97.38 161 PHE A CA 1
ATOM 1244 C C . PHE A 1 161 ? -1.298 2.473 -3.243 1.00 97.38 161 PHE A C 1
ATOM 1246 O O . PHE A 1 161 ? -1.505 3.533 -2.650 1.00 97.38 161 PHE A O 1
ATOM 1253 N N . TYR A 1 162 ? -0.346 2.360 -4.173 1.00 97.50 162 TYR A N 1
ATOM 1254 C CA . TYR A 1 162 ? 0.565 3.462 -4.493 1.00 97.50 162 TYR A CA 1
ATOM 1255 C C . TYR A 1 162 ? -0.178 4.701 -5.007 1.00 97.50 162 TYR A C 1
ATOM 1257 O O . TYR A 1 162 ? 0.109 5.825 -4.584 1.00 97.50 162 TYR A O 1
ATOM 1265 N N . VAL A 1 163 ? -1.149 4.502 -5.898 1.00 97.12 163 VAL A N 1
ATOM 1266 C CA . VAL A 1 163 ? -1.969 5.585 -6.449 1.00 97.12 163 VAL A CA 1
ATOM 1267 C C . VAL A 1 163 ? -2.819 6.223 -5.350 1.00 97.12 163 VAL A C 1
ATOM 1269 O O . VAL A 1 163 ? -2.852 7.449 -5.256 1.00 97.12 163 VAL A O 1
ATOM 1272 N N . ALA A 1 164 ? -3.426 5.421 -4.467 1.00 96.12 164 ALA A N 1
ATOM 1273 C CA . ALA A 1 164 ? -4.210 5.920 -3.339 1.00 96.12 164 ALA A CA 1
ATOM 1274 C C . ALA A 1 164 ? -3.376 6.793 -2.386 1.00 96.12 164 ALA A C 1
ATOM 1276 O O . ALA A 1 164 ? -3.810 7.885 -2.032 1.00 96.12 164 ALA A O 1
ATOM 1277 N N . GLU A 1 165 ? -2.154 6.384 -2.028 1.00 94.69 165 GLU A N 1
ATOM 1278 C CA . GLU A 1 165 ? -1.275 7.197 -1.170 1.00 94.69 165 GLU A CA 1
ATOM 1279 C C . GLU A 1 165 ? -0.900 8.536 -1.824 1.00 94.69 165 GLU A C 1
ATOM 1281 O O . GLU A 1 165 ? -0.881 9.576 -1.163 1.00 94.69 165 GLU A O 1
ATOM 1286 N N . ASN A 1 166 ? -0.640 8.542 -3.134 1.00 92.69 166 ASN A N 1
ATOM 1287 C CA . ASN A 1 166 ? -0.351 9.775 -3.870 1.00 92.69 166 ASN A CA 1
ATOM 1288 C C . ASN A 1 166 ? -1.583 10.687 -3.968 1.00 92.69 166 ASN A C 1
ATOM 1290 O O . ASN A 1 166 ? -1.465 11.908 -3.833 1.00 92.69 166 ASN A O 1
ATOM 1294 N N . ASN A 1 167 ? -2.768 10.113 -4.177 1.00 90.19 167 ASN A N 1
ATOM 1295 C CA . ASN A 1 167 ? -4.020 10.863 -4.209 1.00 90.19 167 ASN A CA 1
ATOM 1296 C C . ASN A 1 167 ? -4.381 11.417 -2.827 1.00 90.19 167 ASN A C 1
ATOM 1298 O O . ASN A 1 167 ? -4.810 12.567 -2.737 1.00 90.19 167 ASN A O 1
ATOM 1302 N N . LEU A 1 168 ? -4.094 10.680 -1.751 1.00 87.62 168 LEU A N 1
ATOM 1303 C CA . LEU A 1 168 ? -4.251 11.160 -0.382 1.00 87.62 168 LEU A CA 1
ATOM 1304 C C . LEU A 1 168 ? -3.374 12.391 -0.110 1.00 87.62 168 LEU A C 1
ATOM 1306 O O . LEU A 1 168 ? -3.851 13.362 0.470 1.00 87.62 168 LEU A O 1
ATOM 1310 N N . VAL A 1 169 ? -2.116 12.407 -0.563 1.00 85.25 169 VAL A N 1
ATOM 1311 C CA . VAL A 1 169 ? -1.250 13.595 -0.423 1.00 85.25 169 VAL A CA 1
ATOM 1312 C C . VAL A 1 169 ? -1.846 14.806 -1.146 1.00 85.25 169 VAL A C 1
ATOM 1314 O O . VAL A 1 169 ? -1.860 15.903 -0.586 1.00 85.25 169 VAL A O 1
ATOM 1317 N N . LYS A 1 170 ? -2.375 14.619 -2.363 1.00 78.75 170 LYS A N 1
ATOM 1318 C CA . LYS A 1 170 ? -3.047 15.691 -3.120 1.00 78.75 170 LYS A CA 1
ATOM 1319 C C . LYS A 1 170 ? -4.301 16.191 -2.401 1.00 78.75 170 LYS A C 1
ATOM 1321 O O . LYS A 1 170 ? -4.506 17.398 -2.330 1.00 78.75 170 LYS A O 1
ATOM 1326 N N . TYR A 1 171 ? -5.104 15.276 -1.860 1.00 75.44 171 TYR A N 1
ATOM 1327 C CA . TYR A 1 171 ? -6.304 15.588 -1.086 1.00 75.44 171 TYR A CA 1
ATOM 1328 C C . TYR A 1 171 ? -5.966 16.449 0.139 1.00 75.44 171 TYR A C 1
ATOM 1330 O O . TYR A 1 171 ? -6.480 17.557 0.275 1.00 75.44 171 TYR A O 1
ATOM 1338 N N . LEU A 1 172 ? -5.007 16.003 0.958 1.00 75.06 172 LEU A N 1
ATOM 1339 C CA . LEU A 1 172 ? -4.582 16.724 2.162 1.00 75.06 172 LEU A CA 1
ATOM 1340 C C . LEU A 1 172 ? -3.980 18.100 1.835 1.00 75.06 172 LEU A C 1
ATOM 1342 O O . LEU A 1 172 ? -4.209 19.068 2.555 1.00 75.06 172 LEU A O 1
ATOM 1346 N N . ALA A 1 173 ? -3.223 18.219 0.740 1.00 73.75 173 ALA A N 1
ATOM 1347 C CA . ALA A 1 173 ? -2.680 19.504 0.300 1.00 73.75 173 ALA A CA 1
ATOM 1348 C C . ALA A 1 173 ? -3.774 20.471 -0.194 1.00 73.75 173 ALA A C 1
ATOM 1350 O O . ALA A 1 173 ? -3.668 21.679 0.024 1.00 73.75 173 ALA A O 1
ATOM 1351 N N . ALA A 1 174 ? -4.818 19.952 -0.848 1.00 66.00 174 ALA A N 1
ATOM 1352 C CA . ALA A 1 174 ? -5.938 20.747 -1.339 1.00 66.00 174 ALA A CA 1
ATOM 1353 C C . ALA A 1 174 ? -6.801 21.305 -0.195 1.00 66.00 174 ALA A C 1
ATOM 1355 O O . ALA A 1 174 ? -7.168 22.478 -0.252 1.00 66.00 174 ALA A O 1
ATOM 1356 N N . GLU A 1 175 ? -7.058 20.515 0.852 1.00 60.41 175 GLU A N 1
ATOM 1357 C CA . GLU A 1 175 ? -7.800 20.964 2.044 1.00 60.41 175 GLU A CA 1
ATOM 1358 C C . GLU A 1 175 ? -7.038 22.032 2.845 1.00 60.41 175 GLU A C 1
ATOM 1360 O O . GLU A 1 175 ? -7.618 23.009 3.307 1.00 60.41 175 GLU A O 1
ATOM 1365 N N . ILE A 1 176 ? -5.710 21.928 2.958 1.00 57.88 176 ILE A N 1
ATOM 1366 C CA . ILE A 1 176 ? -4.901 22.945 3.659 1.00 57.88 176 ILE A CA 1
ATOM 1367 C C . ILE A 1 176 ? -4.896 24.290 2.899 1.00 57.88 176 ILE A C 1
ATOM 1369 O O . ILE A 1 176 ? -4.712 25.352 3.497 1.00 57.88 176 ILE A O 1
ATOM 1373 N N . SER A 1 177 ? -5.127 24.273 1.582 1.00 55.19 177 SER A N 1
ATOM 1374 C CA . SER A 1 177 ? -5.132 25.464 0.722 1.00 55.19 177 SER A CA 1
ATOM 1375 C C . SER A 1 177 ? -6.483 26.214 0.684 1.00 55.19 177 SER A C 1
ATOM 1377 O O . SER A 1 177 ? -6.679 27.085 -0.174 1.00 55.19 177 SER A O 1
ATOM 1379 N N . GLU A 1 178 ? -7.409 25.923 1.603 1.00 51.38 178 GLU A N 1
ATOM 1380 C CA . GLU A 1 178 ? -8.757 26.515 1.724 1.00 51.38 178 GLU A CA 1
ATOM 1381 C C . GLU A 1 178 ? -8.808 28.041 1.974 1.00 51.38 178 GLU A C 1
ATOM 1383 O O . GLU A 1 178 ? -9.884 28.628 2.047 1.00 51.38 178 GLU A O 1
ATOM 1388 N N . SER A 1 179 ? -7.672 28.743 2.013 1.00 44.50 179 SER A N 1
ATOM 1389 C CA . SER A 1 179 ? -7.614 30.206 2.153 1.00 44.50 179 SER A CA 1
ATOM 1390 C C . SER A 1 179 ? -7.796 31.002 0.846 1.00 44.50 179 SER A C 1
ATOM 1392 O O . SER A 1 179 ? -7.620 32.221 0.857 1.00 44.50 179 SER A O 1
ATOM 1394 N N . SER A 1 180 ? -8.146 30.371 -0.288 1.00 43.56 180 SER A N 1
ATOM 1395 C CA . SER A 1 180 ? -8.198 31.055 -1.596 1.00 43.56 180 SER A CA 1
ATOM 1396 C C . SER A 1 180 ? -9.576 31.021 -2.296 1.00 43.56 180 SER A C 1
ATOM 1398 O O . SER A 1 180 ? -10.107 29.927 -2.542 1.00 43.56 180 SER A O 1
ATOM 1400 N N . PRO A 1 181 ? -10.132 32.191 -2.697 1.00 43.25 181 PRO A N 1
ATOM 1401 C CA . PRO A 1 181 ? -11.482 32.354 -3.237 1.00 43.25 181 PRO A CA 1
ATOM 1402 C C . PRO A 1 181 ? -11.542 31.948 -4.717 1.00 43.25 181 PRO A C 1
ATOM 1404 O O . PRO A 1 181 ? -11.513 32.767 -5.628 1.00 43.25 181 PRO A O 1
ATOM 1407 N N . LEU A 1 182 ? -11.630 30.651 -4.963 1.00 45.06 182 LEU A N 1
ATOM 1408 C CA . LEU A 1 182 ? -12.105 30.085 -6.228 1.00 45.06 182 LEU A CA 1
ATOM 1409 C C . LEU A 1 182 ? -13.447 29.446 -5.881 1.00 45.06 182 LEU A C 1
ATOM 1411 O O . LEU A 1 182 ? -13.552 28.822 -4.828 1.00 45.06 182 LEU A O 1
ATOM 1415 N N . THR A 1 183 ? -14.457 29.661 -6.719 1.00 47.53 183 THR A N 1
ATOM 1416 C CA . THR A 1 183 ? -15.860 29.302 -6.467 1.00 47.53 183 THR A CA 1
ATOM 1417 C C . THR A 1 183 ? -15.996 27.922 -5.808 1.00 47.53 183 THR A C 1
ATOM 1419 O O . THR A 1 183 ? -15.591 26.898 -6.362 1.00 47.53 183 THR A O 1
ATOM 1422 N N . ASN A 1 184 ? -16.546 27.917 -4.589 1.00 55.03 184 ASN A N 1
ATOM 1423 C CA . ASN A 1 184 ? -16.554 26.780 -3.659 1.00 55.03 184 ASN A CA 1
ATOM 1424 C C . ASN A 1 184 ? -17.162 25.485 -4.241 1.00 55.03 184 ASN A C 1
ATOM 1426 O O . ASN A 1 184 ? -16.858 24.393 -3.771 1.00 55.03 184 ASN A O 1
ATOM 1430 N N . GLU A 1 185 ? -17.990 25.580 -5.283 1.00 53.38 185 GLU A N 1
ATOM 1431 C CA . GLU A 1 185 ? -18.716 24.449 -5.873 1.00 53.38 185 GLU A CA 1
ATOM 1432 C C . GLU A 1 185 ? -17.861 23.590 -6.823 1.00 53.38 185 GLU A C 1
ATOM 1434 O O . GLU A 1 185 ? -17.889 22.363 -6.745 1.00 53.38 185 GLU A O 1
ATOM 1439 N N . MET A 1 186 ? -17.037 24.194 -7.689 1.00 51.44 186 MET A N 1
ATOM 1440 C CA . MET A 1 186 ? -16.182 23.419 -8.607 1.00 51.44 186 MET A CA 1
ATOM 1441 C C . MET A 1 186 ? -15.026 22.742 -7.861 1.00 51.44 186 MET A C 1
ATOM 1443 O O . MET A 1 186 ? -14.646 21.619 -8.190 1.00 51.44 186 MET A O 1
ATOM 1447 N N . LYS A 1 187 ? -14.504 23.392 -6.814 1.00 56.59 187 LYS A N 1
ATOM 1448 C CA . LYS A 1 187 ? -13.471 22.830 -5.934 1.00 56.59 187 LYS A CA 1
ATOM 1449 C C . LYS A 1 187 ? -13.989 21.677 -5.075 1.00 56.59 187 LYS A C 1
ATOM 1451 O O . LYS A 1 187 ? -13.289 20.680 -4.930 1.00 56.59 187 LYS A O 1
ATOM 1456 N N . SER A 1 188 ? -15.212 21.770 -4.548 1.00 61.62 188 SER A N 1
ATOM 1457 C CA . SER A 1 188 ? -15.783 20.674 -3.756 1.00 61.62 188 SER A CA 1
ATOM 1458 C C . SER A 1 188 ? -16.032 19.425 -4.608 1.00 61.62 188 SER A C 1
ATOM 1460 O O . SER A 1 188 ? -15.753 18.318 -4.152 1.00 61.62 188 SER A O 1
ATOM 1462 N N . SER A 1 189 ? -16.448 19.585 -5.873 1.00 68.25 189 SER A N 1
ATOM 1463 C CA . SER A 1 189 ? -16.654 18.450 -6.784 1.00 68.25 189 SER A CA 1
ATOM 1464 C C . SER A 1 189 ? -15.362 17.701 -7.137 1.00 68.25 189 SER A C 1
ATOM 1466 O O . SER A 1 189 ? -15.355 16.472 -7.172 1.00 68.25 189 SER A O 1
ATOM 1468 N N . SER A 1 190 ? -14.247 18.407 -7.355 1.00 71.62 190 SER A N 1
ATOM 1469 C CA . SER A 1 190 ? -12.974 17.780 -7.729 1.00 71.62 190 SER A CA 1
ATOM 1470 C C . SER A 1 190 ? -12.313 17.079 -6.544 1.00 71.62 190 SER A C 1
ATOM 1472 O O . SER A 1 190 ? -11.817 15.962 -6.690 1.00 71.62 190 SER A O 1
ATOM 1474 N N . ILE A 1 191 ? -12.386 17.675 -5.352 1.00 76.62 191 ILE A N 1
ATOM 1475 C CA . ILE A 1 191 ? -11.918 17.061 -4.102 1.00 76.62 191 ILE A CA 1
ATOM 1476 C C . ILE A 1 191 ? -12.725 15.794 -3.783 1.00 76.62 191 ILE A C 1
ATOM 1478 O O . ILE A 1 191 ? -12.141 14.765 -3.445 1.00 76.62 191 ILE A O 1
ATOM 1482 N N . GLN A 1 192 ? -14.050 15.820 -3.967 1.00 79.06 192 GLN A N 1
ATOM 1483 C CA . GLN A 1 192 ? -14.903 14.639 -3.789 1.00 79.06 192 GLN A CA 1
ATOM 1484 C C . GLN A 1 192 ? -14.552 13.500 -4.753 1.00 79.06 192 GLN A C 1
ATOM 1486 O O . GLN A 1 192 ? -14.551 12.337 -4.348 1.00 79.06 192 GLN A O 1
ATOM 1491 N N . ILE A 1 193 ? -14.230 13.813 -6.012 1.00 83.50 193 ILE A N 1
ATOM 1492 C CA . ILE A 1 193 ? -13.791 12.808 -6.990 1.00 83.50 193 ILE A CA 1
ATOM 1493 C C . ILE A 1 193 ? -12.483 12.152 -6.531 1.00 83.50 193 ILE A C 1
ATOM 1495 O O . ILE A 1 193 ? -12.397 10.925 -6.524 1.00 83.50 193 ILE A O 1
ATOM 1499 N N . ILE A 1 194 ? -11.502 12.946 -6.085 1.00 83.75 194 ILE A N 1
ATOM 1500 C CA . ILE A 1 194 ? -10.218 12.433 -5.580 1.00 83.75 194 ILE A CA 1
ATOM 1501 C C . ILE A 1 194 ? -10.433 11.561 -4.338 1.00 83.75 194 ILE A C 1
ATOM 1503 O O . ILE A 1 194 ? -9.863 10.476 -4.252 1.00 83.75 194 ILE A O 1
ATOM 1507 N N . ALA A 1 195 ? -11.276 11.990 -3.396 1.00 84.88 195 ALA A N 1
ATOM 1508 C CA . ALA A 1 195 ? -11.593 11.217 -2.197 1.00 84.88 195 ALA A CA 1
ATOM 1509 C C . ALA A 1 195 ? -12.246 9.868 -2.533 1.00 84.88 195 ALA A C 1
ATOM 1511 O O . ALA A 1 195 ? -11.849 8.829 -2.001 1.00 84.88 195 ALA A O 1
ATOM 1512 N N . LYS A 1 196 ? -13.215 9.871 -3.455 1.00 87.56 196 LYS A N 1
ATOM 1513 C CA . LYS A 1 196 ? -13.912 8.658 -3.894 1.00 87.56 196 LYS A CA 1
ATOM 1514 C C . LYS A 1 196 ? -12.967 7.684 -4.597 1.00 87.56 196 LYS A C 1
ATOM 1516 O O . LYS A 1 196 ? -13.001 6.495 -4.290 1.00 87.56 196 LYS A O 1
ATOM 1521 N N . ASP A 1 197 ? -12.129 8.177 -5.507 1.00 90.06 197 ASP A N 1
ATOM 1522 C CA . ASP A 1 197 ? -11.116 7.363 -6.186 1.00 90.06 197 ASP A CA 1
ATOM 1523 C C . ASP A 1 197 ? -10.114 6.773 -5.180 1.00 90.06 197 ASP A C 1
ATOM 1525 O O . ASP A 1 197 ? -9.889 5.565 -5.160 1.00 90.06 197 ASP A O 1
ATOM 1529 N N . THR A 1 198 ? -9.611 7.600 -4.258 1.00 92.50 198 THR A N 1
ATOM 1530 C CA . THR A 1 198 ? -8.682 7.178 -3.198 1.00 92.50 198 THR A CA 1
ATOM 1531 C C . THR A 1 198 ? -9.275 6.056 -2.345 1.00 92.50 198 THR A C 1
ATOM 1533 O O . THR A 1 198 ? -8.644 5.017 -2.158 1.00 92.50 198 THR A O 1
ATOM 1536 N N . MET A 1 199 ? -10.514 6.221 -1.871 1.00 92.69 199 MET A N 1
ATOM 1537 C CA . MET A 1 199 ? -11.20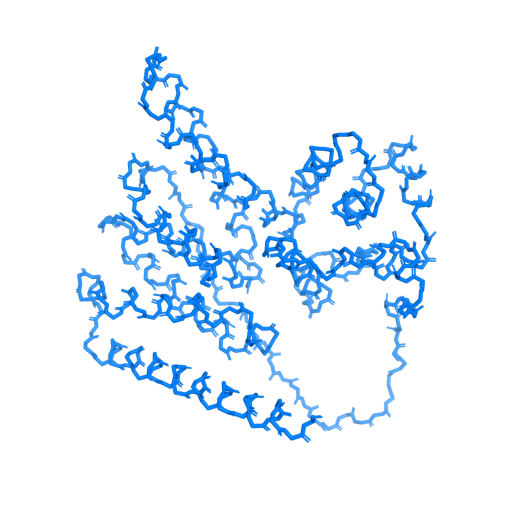6 5.194 -1.091 1.00 92.69 199 MET A CA 1
ATOM 1538 C C . MET A 1 199 ? -11.470 3.925 -1.913 1.00 92.69 199 MET A C 1
ATOM 1540 O O . MET A 1 199 ? -11.316 2.817 -1.402 1.00 92.69 199 MET A O 1
ATOM 1544 N N . SER A 1 200 ? -11.845 4.054 -3.190 1.00 93.69 200 SER A N 1
ATOM 1545 C CA . SER A 1 200 ? -12.036 2.902 -4.082 1.00 93.69 200 SER A CA 1
ATOM 1546 C C . SER A 1 200 ? -10.755 2.076 -4.202 1.00 93.69 200 SER A C 1
ATOM 1548 O O . SER A 1 200 ? -10.778 0.862 -4.002 1.00 93.69 200 SER A O 1
ATOM 1550 N N . ARG A 1 201 ? -9.620 2.739 -4.433 1.00 95.31 201 ARG A N 1
ATOM 1551 C CA . ARG A 1 201 ? -8.311 2.091 -4.558 1.00 95.31 201 ARG A CA 1
ATOM 1552 C C . ARG A 1 201 ? -7.833 1.478 -3.243 1.00 95.31 201 ARG A C 1
ATOM 1554 O O . ARG A 1 201 ? -7.305 0.367 -3.252 1.00 95.31 201 ARG A O 1
ATOM 1561 N N . TYR A 1 202 ? -8.084 2.129 -2.104 1.00 96.44 202 TYR A N 1
ATOM 1562 C CA . TYR A 1 202 ? -7.830 1.504 -0.804 1.00 96.44 202 TYR A CA 1
ATOM 1563 C C . TYR A 1 202 ? -8.679 0.249 -0.585 1.00 96.44 202 TYR A C 1
ATOM 1565 O O . TYR A 1 202 ? -8.167 -0.752 -0.086 1.00 96.44 202 TYR A O 1
ATOM 1573 N N . ASN A 1 203 ? -9.954 0.262 -0.984 1.00 93.94 203 ASN A N 1
ATOM 1574 C CA . ASN A 1 203 ? -10.805 -0.922 -0.888 1.00 93.94 203 ASN A CA 1
ATOM 1575 C C . ASN A 1 203 ? -10.262 -2.090 -1.729 1.00 93.94 203 ASN A C 1
ATOM 1577 O O . ASN A 1 203 ? -10.364 -3.235 -1.299 1.00 93.94 203 ASN A O 1
ATOM 1581 N N . GLU A 1 204 ? -9.676 -1.836 -2.903 1.00 91.94 204 GLU A N 1
ATOM 1582 C CA . GLU A 1 204 ? -9.080 -2.888 -3.743 1.00 91.94 204 GLU A CA 1
ATOM 1583 C C . GLU A 1 204 ? -7.931 -3.616 -3.041 1.00 91.94 204 GLU A C 1
ATOM 1585 O O . GLU A 1 204 ? -7.948 -4.843 -2.958 1.00 91.94 204 GLU A O 1
ATOM 1590 N N . CYS A 1 205 ? -6.969 -2.889 -2.468 1.00 93.12 205 CYS A N 1
ATOM 1591 C CA . CYS A 1 205 ? -5.873 -3.520 -1.726 1.00 93.12 205 CYS A CA 1
ATOM 1592 C C . CYS A 1 205 ? -6.317 -4.082 -0.366 1.00 93.12 205 CYS A C 1
ATOM 1594 O O . CYS A 1 205 ? -5.807 -5.114 0.069 1.00 93.12 205 CYS A O 1
ATOM 1596 N N . ALA A 1 206 ? -7.302 -3.476 0.303 1.00 94.44 206 ALA A N 1
ATOM 1597 C CA . ALA A 1 206 ? -7.819 -3.992 1.569 1.00 94.44 206 ALA A CA 1
ATOM 1598 C C . ALA A 1 206 ? -8.546 -5.342 1.415 1.00 94.44 206 ALA A C 1
ATOM 1600 O O . ALA A 1 206 ? -8.413 -6.198 2.293 1.00 94.44 206 ALA A O 1
ATOM 1601 N N . LYS A 1 207 ? -9.251 -5.558 0.291 1.00 90.75 207 LYS A N 1
ATOM 1602 C CA . LYS A 1 207 ? -9.865 -6.852 -0.072 1.00 90.75 207 LYS A CA 1
ATOM 1603 C C . LYS A 1 207 ? -8.840 -7.973 -0.229 1.00 90.75 207 LYS A C 1
ATOM 1605 O O . LYS A 1 207 ? -9.165 -9.119 0.045 1.00 90.75 207 LYS A O 1
ATOM 1610 N N . MET A 1 208 ? -7.610 -7.636 -0.618 1.00 89.75 208 MET A N 1
ATOM 1611 C CA . MET A 1 208 ? -6.490 -8.579 -0.709 1.00 89.75 208 MET A CA 1
ATOM 1612 C C . MET A 1 208 ? -5.832 -8.864 0.650 1.00 89.75 208 MET A C 1
ATOM 1614 O O . MET A 1 208 ? -4.769 -9.475 0.708 1.00 89.75 208 MET A O 1
ATOM 1618 N N . GLY A 1 209 ? -6.419 -8.388 1.753 1.00 90.38 209 GLY A N 1
ATOM 1619 C CA . GLY A 1 209 ? -5.862 -8.562 3.091 1.00 90.38 209 GLY A CA 1
ATOM 1620 C C . GLY A 1 209 ? -4.681 -7.638 3.397 1.00 90.38 209 GLY A C 1
ATOM 1621 O O . GLY A 1 209 ? -3.951 -7.891 4.350 1.00 90.38 209 GLY A O 1
ATOM 1622 N N . PHE A 1 210 ? -4.458 -6.573 2.616 1.00 94.44 210 PHE A N 1
ATOM 1623 C CA . PHE A 1 210 ? -3.320 -5.684 2.841 1.00 94.44 210 PHE A CA 1
ATOM 1624 C C . PHE A 1 210 ? -3.590 -4.708 3.997 1.00 94.44 210 PHE A C 1
ATOM 1626 O O . PHE A 1 210 ? -4.324 -3.723 3.848 1.00 94.44 210 PHE A O 1
ATOM 1633 N N . ALA A 1 211 ? -2.969 -4.960 5.154 1.00 95.56 211 ALA A N 1
ATOM 1634 C CA . ALA A 1 211 ? -3.197 -4.206 6.389 1.00 95.56 211 ALA A CA 1
ATOM 1635 C C . ALA A 1 211 ? -2.986 -2.682 6.261 1.00 95.56 211 ALA A C 1
ATOM 1637 O O . ALA A 1 211 ? -3.801 -1.943 6.814 1.00 95.56 211 ALA A O 1
ATOM 1638 N N . PRO A 1 212 ? -1.985 -2.157 5.519 1.00 95.81 212 PRO A N 1
ATOM 1639 C CA . PRO A 1 212 ? -1.837 -0.711 5.337 1.00 95.81 212 PRO A CA 1
ATOM 1640 C C . PRO A 1 212 ? -3.085 -0.039 4.755 1.00 95.81 212 PRO A C 1
ATOM 1642 O O . PRO A 1 212 ? -3.490 1.014 5.242 1.00 95.81 212 PRO A O 1
ATOM 1645 N N . CYS A 1 213 ? -3.742 -0.665 3.773 1.00 96.31 213 CYS A N 1
ATOM 1646 C CA . CYS A 1 213 ? -4.984 -0.136 3.212 1.00 96.31 213 CYS A CA 1
ATOM 1647 C C . CYS A 1 213 ? -6.148 -0.236 4.200 1.00 96.31 213 CYS A C 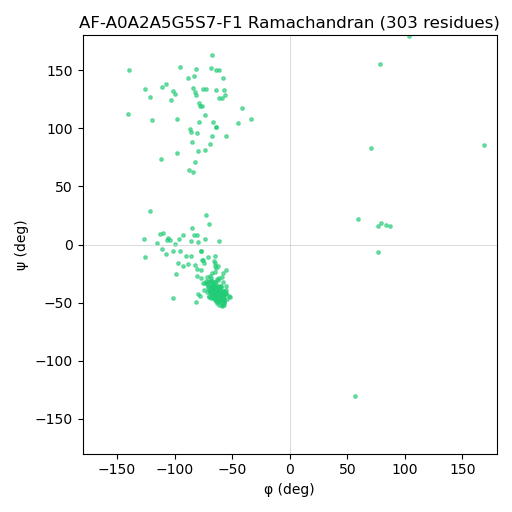1
ATOM 1649 O O . CYS A 1 213 ? -6.922 0.710 4.323 1.00 96.31 213 CYS A O 1
ATOM 1651 N N . GLN A 1 214 ? -6.239 -1.335 4.955 1.00 96.81 214 GLN A N 1
ATOM 1652 C CA . GLN A 1 214 ? -7.248 -1.483 6.008 1.00 96.81 214 GLN A CA 1
ATOM 1653 C C . GLN A 1 214 ? -7.095 -0.377 7.070 1.00 96.81 214 GLN A C 1
ATOM 1655 O O . GLN A 1 214 ? -8.071 0.300 7.384 1.00 96.81 214 GLN A O 1
ATOM 1660 N N . TYR A 1 215 ? -5.869 -0.085 7.529 1.00 96.25 215 TYR A N 1
ATOM 1661 C CA . TYR A 1 215 ? -5.620 1.024 8.456 1.00 96.25 215 TYR A CA 1
ATOM 1662 C C . TYR A 1 215 ? -6.037 2.372 7.870 1.00 96.25 215 TYR A C 1
ATOM 1664 O O . TYR A 1 215 ? -6.681 3.157 8.563 1.00 96.25 215 TYR A O 1
ATOM 1672 N N . ARG A 1 216 ? -5.697 2.655 6.604 1.00 94.38 216 ARG A N 1
ATOM 1673 C CA . ARG A 1 216 ? -6.089 3.909 5.939 1.00 94.38 216 ARG A CA 1
ATOM 1674 C C . ARG A 1 216 ? -7.603 4.085 5.912 1.00 94.38 216 ARG A C 1
ATOM 1676 O O . ARG A 1 216 ? -8.080 5.157 6.270 1.00 94.38 216 ARG A O 1
ATOM 1683 N N . ILE A 1 217 ? -8.344 3.036 5.560 1.00 94.69 217 ILE A N 1
ATOM 1684 C CA . ILE A 1 217 ? -9.812 3.053 5.555 1.00 94.69 217 ILE A CA 1
ATOM 1685 C C . ILE A 1 217 ? -10.347 3.258 6.974 1.00 94.69 217 ILE A C 1
ATOM 1687 O O . ILE A 1 217 ? -11.172 4.140 7.194 1.00 94.69 217 ILE A O 1
ATOM 1691 N N . GLY A 1 218 ? -9.851 2.492 7.948 1.00 95.00 218 GLY A N 1
ATOM 1692 C CA . GLY A 1 218 ? -10.280 2.605 9.339 1.00 95.00 218 GLY A CA 1
ATOM 1693 C C . GLY A 1 218 ? -10.077 4.017 9.893 1.00 95.00 218 GLY A C 1
ATOM 1694 O O . GLY A 1 218 ? -11.021 4.615 10.403 1.00 95.00 218 GLY A O 1
ATOM 1695 N N . PHE A 1 219 ? -8.886 4.598 9.709 1.00 93.75 219 PHE A N 1
ATOM 1696 C CA . PHE A 1 219 ? -8.592 5.967 10.151 1.00 93.75 219 PHE A CA 1
ATOM 1697 C C . PHE A 1 219 ? -9.408 7.034 9.416 1.00 93.75 219 PHE A C 1
ATOM 1699 O O . PHE A 1 219 ? -9.761 8.047 10.013 1.00 93.75 219 PHE A O 1
ATOM 1706 N N . TRP A 1 220 ? -9.740 6.813 8.145 1.00 90.50 220 TRP A N 1
ATOM 1707 C CA . TRP A 1 220 ? -10.638 7.704 7.412 1.00 90.50 220 TRP A CA 1
ATOM 1708 C C . TRP A 1 220 ? -12.043 7.705 8.034 1.00 90.50 220 TRP A C 1
ATOM 1710 O O . TRP A 1 220 ? -12.636 8.758 8.272 1.00 90.50 220 TRP A O 1
ATOM 1720 N N . LEU A 1 221 ? -12.581 6.519 8.322 1.00 89.88 221 LEU A N 1
ATOM 1721 C CA . LEU A 1 221 ? -13.957 6.339 8.785 1.00 89.88 221 LEU A CA 1
ATOM 1722 C C . LEU A 1 221 ? -14.172 6.779 10.238 1.00 89.88 221 LEU A C 1
ATOM 1724 O O . LEU A 1 221 ? -15.238 7.303 10.555 1.00 89.88 221 LEU A O 1
ATOM 1728 N N . VAL A 1 222 ? -13.184 6.640 11.125 1.00 90.81 222 VAL A N 1
ATOM 1729 C CA . VAL A 1 222 ? -13.327 7.122 12.517 1.00 90.81 222 VAL A CA 1
ATOM 1730 C C . VAL A 1 222 ? -13.444 8.648 12.619 1.00 90.81 222 VAL A C 1
ATOM 1732 O O . VAL A 1 222 ? -13.888 9.154 13.644 1.00 90.81 222 VAL A O 1
ATOM 1735 N N . GLY A 1 223 ? -13.125 9.389 11.550 1.00 81.25 223 GLY A N 1
ATOM 1736 C CA . GLY A 1 223 ? -13.193 10.852 11.517 1.00 81.25 223 GLY A CA 1
ATOM 1737 C C . GLY A 1 223 ? -14.602 11.449 11.655 1.00 81.25 223 GLY A C 1
ATOM 1738 O O . GLY A 1 223 ? -14.726 12.659 11.833 1.00 81.25 223 GLY A O 1
ATOM 1739 N N . THR A 1 224 ? -15.680 10.651 11.590 1.00 80.38 224 THR A N 1
ATOM 1740 C CA . THR A 1 224 ? -17.040 11.148 11.871 1.00 80.38 224 THR A CA 1
ATOM 1741 C C . THR A 1 224 ? -17.897 10.178 12.667 1.00 80.38 224 THR A C 1
ATOM 1743 O O . THR A 1 224 ? -17.813 8.967 12.492 1.00 80.38 224 THR A O 1
ATOM 1746 N N . LYS A 1 225 ? -18.830 10.721 13.461 1.00 84.12 225 LYS A N 1
ATOM 1747 C CA . LYS A 1 225 ? -19.789 9.935 14.257 1.00 84.12 225 LYS A CA 1
ATOM 1748 C C . LYS A 1 225 ? -20.614 8.951 13.427 1.00 84.12 225 LYS A C 1
ATOM 1750 O O . LYS A 1 225 ? -20.917 7.863 13.896 1.00 84.12 225 LYS A O 1
ATOM 1755 N N . LYS A 1 226 ? -20.969 9.324 12.190 1.00 88.50 226 LYS A N 1
ATOM 1756 C CA . LYS A 1 226 ? -21.786 8.490 11.294 1.00 88.50 226 LYS A CA 1
ATOM 1757 C C . LYS A 1 226 ? -21.078 7.190 10.906 1.00 88.50 226 LYS A C 1
ATOM 1759 O O . LYS A 1 226 ? -21.730 6.160 10.807 1.00 88.50 226 LYS A O 1
ATOM 1764 N N . THR A 1 227 ? -19.769 7.253 10.683 1.00 89.25 227 THR A N 1
ATOM 1765 C CA . THR A 1 227 ? -18.939 6.139 10.201 1.00 89.25 227 THR A CA 1
ATOM 1766 C C . THR A 1 227 ? -18.046 5.553 11.292 1.00 89.25 227 THR A C 1
ATOM 1768 O O . THR A 1 227 ? -17.252 4.659 11.015 1.00 89.25 227 THR A O 1
ATOM 1771 N N . LEU A 1 228 ? -18.169 6.034 12.535 1.00 90.75 228 LEU A N 1
ATOM 1772 C CA . LEU A 1 228 ? -17.286 5.664 13.637 1.00 90.75 228 LEU A CA 1
ATOM 1773 C C . LEU A 1 228 ? -17.282 4.156 13.889 1.00 90.75 228 LEU A C 1
ATOM 1775 O O . LEU A 1 228 ? -16.215 3.558 13.990 1.00 90.75 228 LEU A O 1
ATOM 1779 N N . LYS A 1 229 ? -18.467 3.539 13.964 1.00 93.69 229 LYS A N 1
ATOM 1780 C CA . LYS A 1 229 ? -18.600 2.100 14.217 1.00 93.69 229 LYS A CA 1
ATOM 1781 C C . LYS A 1 229 ? -17.883 1.275 13.144 1.00 93.69 229 LYS A C 1
ATOM 1783 O O . LYS A 1 229 ? -17.020 0.472 13.486 1.00 93.69 229 LYS A O 1
ATOM 1788 N N . ASP A 1 230 ? -18.178 1.540 11.873 1.00 92.56 230 ASP A N 1
ATOM 1789 C CA . ASP A 1 230 ? -17.549 0.860 10.735 1.00 92.56 230 ASP A CA 1
ATOM 1790 C C . ASP A 1 230 ? -16.029 1.088 10.730 1.00 92.56 230 ASP A C 1
ATOM 1792 O O . ASP A 1 230 ? -15.249 0.164 10.509 1.00 92.56 230 ASP A O 1
ATOM 1796 N N . GLY A 1 231 ? -15.587 2.310 11.043 1.00 93.81 231 GLY A N 1
ATOM 1797 C CA . GLY A 1 231 ? -14.171 2.642 11.158 1.00 93.81 231 GLY A CA 1
ATOM 1798 C C . GLY A 1 231 ? -13.459 1.835 12.237 1.00 93.81 231 GLY A C 1
ATOM 1799 O O . GLY A 1 231 ? -12.398 1.269 11.975 1.00 93.81 231 GLY A O 1
ATOM 1800 N N . LEU A 1 232 ? -14.055 1.712 13.426 1.00 95.19 232 LEU A N 1
ATOM 1801 C CA . LEU A 1 232 ? -13.494 0.882 14.489 1.00 95.19 232 LEU A CA 1
ATOM 1802 C C . LEU A 1 232 ? -13.494 -0.602 14.118 1.00 95.19 232 LEU A C 1
ATOM 1804 O O . LEU A 1 232 ? -12.517 -1.285 14.413 1.00 95.19 232 LEU A O 1
ATOM 1808 N N . GLU A 1 233 ? -14.526 -1.113 13.446 1.00 95.56 233 GLU A N 1
ATOM 1809 C CA . GLU A 1 233 ? -14.544 -2.497 12.952 1.00 95.56 233 GLU A CA 1
ATOM 1810 C C . GLU A 1 233 ? -13.396 -2.760 11.964 1.00 95.56 233 GLU A C 1
ATOM 1812 O O . GLU A 1 233 ? -12.652 -3.733 12.125 1.00 95.56 233 GLU A O 1
ATOM 1817 N N . VAL A 1 234 ? -13.164 -1.849 11.015 1.00 96.00 234 VAL A N 1
ATOM 1818 C CA . VAL A 1 234 ? -12.038 -1.943 10.073 1.00 96.00 234 VAL A CA 1
ATOM 1819 C C . VAL A 1 234 ? -10.687 -1.841 10.792 1.00 96.00 234 VAL A C 1
ATOM 1821 O O . VAL A 1 234 ? -9.763 -2.590 10.468 1.00 96.00 234 VAL A O 1
ATOM 1824 N N . LEU A 1 235 ? -10.541 -0.973 11.799 1.00 96.81 235 LEU A N 1
ATOM 1825 C CA . LEU A 1 235 ? -9.308 -0.893 12.596 1.00 96.81 235 LEU A CA 1
ATOM 1826 C C . LEU A 1 235 ? -9.048 -2.183 13.386 1.00 96.81 235 LEU A C 1
ATOM 1828 O O . LEU A 1 235 ? -7.909 -2.648 13.437 1.00 96.81 235 LEU A O 1
ATOM 1832 N N . ARG A 1 236 ? -10.088 -2.808 13.952 1.00 96.38 236 ARG A N 1
ATOM 1833 C CA . ARG A 1 236 ? -9.969 -4.108 14.633 1.00 96.38 236 ARG A CA 1
ATOM 1834 C C . ARG A 1 236 ? -9.512 -5.200 13.668 1.00 96.38 236 ARG A C 1
ATOM 1836 O O . ARG A 1 236 ? -8.603 -5.959 14.009 1.00 96.38 236 ARG A O 1
ATOM 1843 N N . LEU A 1 237 ? -10.085 -5.239 12.462 1.00 95.88 237 LEU A N 1
ATOM 1844 C CA . LEU A 1 237 ? -9.644 -6.136 11.392 1.00 95.88 237 LEU A CA 1
ATOM 1845 C C . LEU A 1 237 ? -8.175 -5.883 11.024 1.00 95.88 237 LEU A C 1
ATOM 1847 O O . LEU A 1 237 ? -7.392 -6.825 10.978 1.00 95.88 237 LEU A O 1
ATOM 1851 N N . SER A 1 238 ? -7.782 -4.619 10.854 1.00 96.19 238 SER A N 1
ATOM 1852 C CA . SER A 1 238 ? -6.406 -4.219 10.518 1.00 96.19 238 SER A CA 1
ATOM 1853 C C . SER A 1 238 ? -5.389 -4.712 11.552 1.00 96.19 238 SER A C 1
ATOM 1855 O O . SER A 1 238 ? -4.339 -5.250 11.191 1.00 96.19 238 SER A O 1
ATOM 1857 N N . ILE A 1 239 ? -5.710 -4.572 12.846 1.00 96.25 239 ILE A N 1
ATOM 1858 C CA . ILE A 1 239 ? -4.883 -5.077 13.951 1.00 96.25 239 ILE A CA 1
ATOM 1859 C C . ILE A 1 239 ? -4.770 -6.599 13.879 1.00 96.25 239 ILE A C 1
ATOM 1861 O O . ILE A 1 239 ? -3.666 -7.129 13.959 1.00 96.25 239 ILE A O 1
ATOM 1865 N N . ASN A 1 240 ? -5.887 -7.304 13.694 1.00 95.75 240 ASN A N 1
ATOM 1866 C CA . ASN A 1 240 ? -5.904 -8.762 13.580 1.00 95.75 240 ASN A CA 1
ATOM 1867 C C . ASN A 1 240 ? -5.054 -9.251 12.393 1.00 95.75 240 ASN A C 1
ATOM 1869 O O . ASN A 1 240 ? -4.218 -10.133 12.569 1.00 95.75 240 ASN A O 1
ATOM 1873 N N . THR A 1 241 ? -5.198 -8.629 11.218 1.00 94.00 241 THR A N 1
ATOM 1874 C CA . THR A 1 241 ? -4.367 -8.897 10.033 1.00 94.00 241 THR A CA 1
ATOM 1875 C C . THR A 1 241 ? -2.884 -8.671 10.333 1.00 94.00 241 THR A C 1
ATOM 1877 O O . THR A 1 241 ? -2.056 -9.531 10.050 1.00 94.00 241 THR A O 1
ATOM 1880 N N . THR A 1 242 ? -2.548 -7.542 10.965 1.00 94.12 242 THR A N 1
ATOM 1881 C CA . THR A 1 242 ? -1.161 -7.186 11.313 1.00 94.12 242 THR A CA 1
ATOM 1882 C C . THR A 1 242 ? -0.540 -8.193 12.278 1.00 94.12 242 THR A C 1
ATOM 1884 O O . THR A 1 242 ? 0.598 -8.603 12.095 1.00 94.12 242 THR A O 1
ATOM 1887 N N . MET A 1 243 ? -1.287 -8.614 13.300 1.00 92.19 243 MET A N 1
ATOM 1888 C CA . MET A 1 243 ? -0.801 -9.541 14.325 1.00 92.19 243 MET A CA 1
ATOM 1889 C C . MET A 1 243 ? -0.633 -10.974 13.806 1.00 92.19 243 MET A C 1
ATOM 1891 O O . MET A 1 243 ? 0.188 -11.719 14.336 1.00 92.19 243 MET A O 1
ATOM 1895 N N . LYS A 1 244 ? -1.414 -11.375 12.795 1.00 92.69 244 LYS A N 1
ATOM 1896 C CA . LYS A 1 244 ? -1.355 -12.718 12.197 1.00 92.69 244 LYS A CA 1
ATOM 1897 C C . LYS A 1 244 ? -0.240 -12.876 11.162 1.00 92.69 244 LYS A C 1
ATOM 1899 O O . LYS A 1 244 ? 0.115 -14.007 10.840 1.00 92.69 244 LYS A O 1
ATOM 1904 N N . ASP A 1 245 ? 0.303 -11.778 10.645 1.00 89.50 245 ASP A N 1
ATOM 1905 C CA . ASP A 1 245 ? 1.280 -11.795 9.561 1.00 89.50 245 ASP A CA 1
ATOM 1906 C C . ASP A 1 245 ? 2.606 -11.154 9.987 1.00 89.50 245 ASP A C 1
ATOM 1908 O O . ASP A 1 245 ? 2.744 -9.935 10.112 1.00 89.50 245 ASP A O 1
ATOM 1912 N N . SER A 1 246 ? 3.618 -12.003 10.176 1.00 88.88 246 SER A N 1
ATOM 1913 C CA . SER A 1 246 ? 4.943 -11.599 10.652 1.00 88.88 246 SER A CA 1
ATOM 1914 C C . SER A 1 246 ? 5.671 -10.638 9.711 1.00 88.88 246 SER A C 1
ATOM 1916 O O . SER A 1 246 ? 6.569 -9.928 10.163 1.00 88.88 246 SER A O 1
ATOM 1918 N N . ARG A 1 247 ? 5.270 -10.546 8.434 1.00 87.62 247 ARG A N 1
ATOM 1919 C CA . ARG A 1 247 ? 5.846 -9.592 7.470 1.00 87.62 247 ARG A CA 1
ATOM 1920 C C . ARG A 1 247 ? 5.595 -8.134 7.862 1.00 87.62 247 ARG A C 1
ATOM 1922 O O . ARG A 1 247 ? 6.318 -7.255 7.401 1.00 87.62 247 ARG A O 1
ATOM 1929 N N . TYR A 1 248 ? 4.599 -7.869 8.711 1.00 89.25 248 TYR A N 1
ATOM 1930 C CA . TYR A 1 248 ? 4.300 -6.526 9.214 1.00 89.25 248 TYR A CA 1
ATOM 1931 C C . TYR A 1 248 ? 5.030 -6.151 10.508 1.00 89.25 248 TYR A C 1
ATOM 1933 O O . TYR A 1 248 ? 4.992 -4.980 10.901 1.00 89.25 248 TYR A O 1
ATOM 1941 N N . SER A 1 249 ? 5.699 -7.107 11.158 1.00 84.50 249 SER A N 1
ATOM 1942 C CA . SER A 1 249 ? 6.421 -6.881 12.412 1.00 84.50 249 SER A CA 1
ATOM 1943 C C . SER A 1 249 ? 7.494 -5.805 12.238 1.00 84.50 249 SER A C 1
ATOM 1945 O O . SER A 1 249 ? 8.331 -5.901 11.341 1.00 84.50 249 SER A O 1
ATOM 1947 N N . GLY A 1 250 ? 7.484 -4.766 13.078 1.00 81.69 250 GLY A N 1
ATOM 1948 C CA . GLY A 1 250 ? 8.435 -3.651 12.984 1.00 81.69 250 GLY A CA 1
ATOM 1949 C C . GLY A 1 250 ? 8.127 -2.643 11.869 1.00 81.69 250 GLY A C 1
ATOM 1950 O O . GLY A 1 250 ? 8.787 -1.606 11.779 1.00 81.69 250 GLY A O 1
ATOM 1951 N N . VAL A 1 251 ? 7.129 -2.915 11.020 1.00 83.25 251 VAL A N 1
ATOM 1952 C CA . VAL A 1 251 ? 6.716 -2.040 9.911 1.00 83.25 251 VAL A CA 1
ATOM 1953 C C . VAL A 1 251 ? 5.464 -1.249 10.282 1.00 83.25 251 VAL A C 1
ATOM 1955 O O . VAL A 1 251 ? 5.418 -0.039 10.061 1.00 83.25 251 VAL A O 1
ATOM 1958 N N . LEU A 1 252 ? 4.458 -1.915 10.862 1.00 88.12 252 LEU A N 1
ATOM 1959 C CA . LEU A 1 252 ? 3.148 -1.322 11.169 1.00 88.12 252 LEU A CA 1
ATOM 1960 C C . LEU A 1 252 ? 2.885 -1.120 12.667 1.00 88.12 252 LEU A C 1
ATOM 1962 O O . LEU A 1 252 ? 1.773 -0.751 13.037 1.00 88.12 252 LEU A O 1
ATOM 1966 N N . ASP A 1 253 ? 3.885 -1.297 13.532 1.00 85.56 253 ASP A N 1
ATOM 1967 C CA . ASP A 1 253 ? 3.725 -1.227 14.994 1.00 85.56 253 ASP A CA 1
ATOM 1968 C C . ASP A 1 253 ? 3.098 0.098 15.460 1.00 85.56 253 ASP A C 1
ATOM 1970 O O . ASP A 1 253 ? 2.198 0.120 16.299 1.00 85.56 253 ASP A O 1
ATOM 1974 N N . ASP A 1 254 ? 3.530 1.220 14.878 1.00 88.06 254 ASP A N 1
ATOM 1975 C CA . ASP A 1 254 ? 2.980 2.540 15.199 1.00 88.06 254 ASP A CA 1
ATOM 1976 C C . ASP A 1 254 ? 1.511 2.675 14.743 1.00 88.06 254 ASP A C 1
ATOM 1978 O O . ASP A 1 254 ? 0.696 3.264 15.457 1.00 88.06 254 ASP A O 1
ATOM 1982 N N . ALA A 1 255 ? 1.163 2.117 13.576 1.00 90.94 255 ALA A N 1
ATOM 1983 C CA . ALA A 1 255 ? -0.204 2.100 13.050 1.00 90.94 255 ALA A CA 1
ATOM 1984 C C . ALA A 1 255 ? -1.127 1.261 13.940 1.00 90.94 255 ALA A C 1
ATOM 1986 O O . ALA A 1 255 ? -2.219 1.699 14.294 1.00 90.94 255 ALA A O 1
ATOM 1987 N N . LEU A 1 256 ? -0.641 0.090 14.356 1.00 94.00 256 LEU A N 1
ATOM 1988 C CA . LEU A 1 256 ? -1.319 -0.824 15.265 1.00 94.00 256 LEU A CA 1
ATOM 1989 C C . LEU A 1 256 ? -1.601 -0.156 16.610 1.00 94.00 256 LEU A C 1
ATOM 1991 O O . LEU A 1 256 ? -2.732 -0.194 17.094 1.00 94.00 256 LEU A O 1
ATOM 1995 N N . VAL A 1 257 ? -0.597 0.492 17.209 1.00 93.56 257 VAL A N 1
ATOM 1996 C CA . VAL A 1 257 ? -0.766 1.195 18.490 1.00 93.56 257 VAL A CA 1
ATOM 1997 C C . VAL A 1 257 ? -1.757 2.349 18.357 1.00 93.56 257 VAL A C 1
ATOM 1999 O O . VAL A 1 257 ? -2.581 2.544 19.251 1.00 93.56 257 VAL A O 1
ATOM 2002 N N . LEU A 1 258 ? -1.707 3.111 17.261 1.00 93.81 258 LEU A N 1
ATOM 2003 C CA . LEU A 1 258 ? -2.652 4.202 17.023 1.00 93.81 258 LEU A CA 1
ATOM 2004 C C . LEU A 1 258 ? -4.084 3.678 16.850 1.00 93.81 258 LEU A C 1
ATOM 2006 O O . LEU A 1 258 ? -4.997 4.189 17.488 1.00 93.81 258 LEU A O 1
ATOM 2010 N N . ALA A 1 259 ? -4.274 2.617 16.071 1.00 95.50 259 ALA A N 1
ATOM 2011 C CA . ALA A 1 259 ? -5.577 1.991 15.875 1.00 95.50 259 ALA A CA 1
ATOM 2012 C C . ALA A 1 259 ? -6.155 1.443 17.187 1.00 95.50 259 ALA A C 1
ATOM 2014 O O . ALA A 1 259 ? -7.325 1.658 17.495 1.00 95.50 259 ALA A O 1
ATOM 2015 N N . ALA A 1 260 ? -5.321 0.789 18.001 1.00 96.06 260 ALA A N 1
ATOM 2016 C CA . ALA A 1 260 ? -5.730 0.301 19.312 1.00 96.06 260 ALA A CA 1
ATOM 2017 C C . ALA A 1 260 ? -6.159 1.455 20.233 1.00 96.06 260 ALA A C 1
ATOM 2019 O O . ALA A 1 260 ? -7.122 1.312 20.982 1.00 96.06 260 ALA A O 1
ATOM 2020 N N . ARG A 1 261 ? -5.488 2.614 20.161 1.00 95.12 261 ARG A N 1
ATOM 2021 C CA . ARG A 1 261 ? -5.893 3.815 20.909 1.00 95.12 261 ARG A CA 1
ATOM 2022 C C . ARG A 1 261 ? -7.257 4.319 20.461 1.00 95.12 261 ARG A C 1
ATOM 2024 O O . ARG A 1 261 ? -8.094 4.554 21.324 1.00 95.12 261 ARG A O 1
ATOM 2031 N N . GLU A 1 262 ? -7.497 4.430 19.157 1.00 94.38 262 GLU A N 1
ATOM 2032 C CA . GLU A 1 262 ? -8.808 4.833 18.627 1.00 94.38 262 GLU A CA 1
ATOM 2033 C C . GLU A 1 262 ? -9.930 3.920 19.142 1.00 94.38 262 GLU A C 1
ATOM 2035 O O . GLU A 1 262 ? -10.967 4.404 19.590 1.00 94.38 262 GLU A O 1
ATOM 2040 N N . ILE A 1 263 ? -9.695 2.605 19.186 1.00 95.88 263 ILE A N 1
ATOM 2041 C CA . ILE A 1 263 ? -10.659 1.635 19.725 1.00 95.88 263 ILE A CA 1
ATOM 2042 C C . ILE A 1 263 ? -10.902 1.841 21.227 1.00 95.88 263 ILE A C 1
ATOM 2044 O O . ILE A 1 263 ? -12.042 1.761 21.682 1.00 95.88 263 ILE A O 1
ATOM 2048 N N . VAL A 1 264 ? -9.860 2.123 22.011 1.00 95.06 264 VAL A N 1
ATOM 2049 C CA . VAL A 1 264 ? -10.000 2.376 23.455 1.00 95.06 264 VAL A CA 1
ATOM 2050 C C . VAL A 1 264 ? -10.773 3.669 23.723 1.00 95.06 264 VAL A C 1
ATOM 2052 O O . VAL A 1 264 ? -11.672 3.673 24.567 1.00 95.06 264 VAL A O 1
ATOM 2055 N N . PHE A 1 265 ? -10.434 4.750 23.017 1.00 93.56 265 PHE A N 1
ATOM 2056 C CA . PHE A 1 265 ? -10.995 6.078 23.268 1.00 93.56 265 PHE A CA 1
ATOM 2057 C C . PHE A 1 265 ? -12.403 6.244 22.702 1.00 93.56 265 PHE A C 1
ATOM 2059 O O . PHE A 1 265 ? -13.279 6.738 23.406 1.00 93.56 265 PHE A O 1
ATOM 2066 N N . ASN A 1 266 ? -12.639 5.792 21.471 1.00 93.31 266 ASN A N 1
ATOM 2067 C CA . ASN A 1 266 ? -13.908 6.006 20.776 1.00 93.31 266 ASN A CA 1
ATOM 2068 C C . ASN A 1 266 ? -14.827 4.774 20.800 1.00 93.31 266 ASN A C 1
ATOM 2070 O O . ASN A 1 266 ? -15.975 4.843 20.364 1.00 93.31 266 ASN A O 1
ATOM 2074 N N . GLY A 1 267 ? -14.357 3.641 21.334 1.00 91.81 267 GLY A N 1
ATOM 2075 C CA . GLY A 1 267 ? -15.106 2.385 21.344 1.00 91.81 267 GLY A CA 1
ATOM 2076 C C . GLY A 1 267 ? -16.437 2.448 22.078 1.00 91.81 267 GLY A C 1
ATOM 2077 O O . GLY A 1 267 ? -17.400 1.843 21.624 1.00 91.81 267 GLY A O 1
ATOM 2078 N N . GLU A 1 268 ? -16.521 3.203 23.172 1.00 93.25 268 GLU A N 1
ATOM 2079 C CA . GLU A 1 268 ? -17.761 3.324 23.948 1.00 93.25 268 GLU A CA 1
ATOM 2080 C C . GLU A 1 268 ? -18.870 4.023 23.158 1.00 93.25 268 GLU A C 1
ATOM 2082 O O . GLU A 1 268 ? -19.998 3.539 23.126 1.00 93.25 268 GLU A O 1
ATOM 2087 N N . GLU A 1 269 ? -18.533 5.107 22.449 1.00 91.81 269 GLU A N 1
ATOM 2088 C CA . GLU A 1 269 ? -19.472 5.820 21.574 1.00 91.81 269 GLU A CA 1
ATOM 2089 C C . GLU A 1 269 ? -19.950 4.932 20.412 1.00 91.81 269 GLU A C 1
ATOM 2091 O O . GLU A 1 269 ? -21.089 5.046 19.966 1.00 91.81 269 GLU A O 1
ATOM 2096 N N . ALA A 1 270 ? -19.113 3.993 19.969 1.00 90.31 270 ALA A N 1
ATOM 2097 C CA . ALA A 1 270 ? -19.450 2.999 18.953 1.00 90.31 270 ALA A CA 1
ATOM 2098 C C . ALA A 1 270 ? -20.139 1.731 19.510 1.00 90.31 270 ALA A C 1
ATOM 2100 O O . ALA A 1 270 ? -20.434 0.810 18.744 1.00 90.31 270 ALA A O 1
ATOM 2101 N N . GLY A 1 271 ? -20.418 1.671 20.818 1.00 91.44 271 GLY A N 1
ATOM 2102 C CA . GLY A 1 271 ? -21.105 0.548 21.462 1.00 91.44 271 GLY A CA 1
ATOM 2103 C C . GLY A 1 271 ? -20.226 -0.673 21.754 1.00 91.44 271 GLY A C 1
ATOM 2104 O O . GLY A 1 271 ? -20.759 -1.764 21.953 1.00 91.44 271 GLY A O 1
ATOM 2105 N N . LEU A 1 272 ? -18.897 -0.523 21.775 1.00 92.25 272 LEU A N 1
ATOM 2106 C CA . LEU A 1 272 ? -17.978 -1.572 22.221 1.00 92.25 272 LEU A CA 1
ATOM 2107 C C . LEU A 1 272 ? -17.999 -1.694 23.746 1.00 92.25 272 LEU A C 1
ATOM 2109 O O . LEU A 1 272 ? -17.893 -0.702 24.476 1.00 92.25 272 LEU A O 1
ATOM 2113 N N . ASP A 1 273 ? -18.086 -2.932 24.226 1.00 93.62 273 ASP A N 1
ATOM 2114 C CA . ASP A 1 273 ? -18.073 -3.213 25.653 1.00 93.62 273 ASP A CA 1
ATOM 2115 C C . ASP A 1 273 ? -16.710 -2.901 26.299 1.00 93.62 273 ASP A C 1
ATOM 2117 O O . ASP A 1 273 ? -15.675 -2.714 25.649 1.00 93.62 273 ASP A O 1
ATOM 2121 N N . PHE A 1 274 ? -16.721 -2.799 27.628 1.00 91.69 274 PHE A N 1
ATOM 2122 C CA . PHE A 1 274 ? -15.518 -2.515 28.403 1.00 91.69 274 PHE A CA 1
ATOM 2123 C C . PHE A 1 274 ? -14.447 -3.607 28.262 1.00 91.69 274 PHE A C 1
ATOM 2125 O O . PHE A 1 274 ? -13.265 -3.276 28.218 1.00 91.69 274 PHE A O 1
ATOM 2132 N N . VAL A 1 275 ? -14.841 -4.880 28.166 1.00 94.12 275 VAL A N 1
ATOM 2133 C CA . VAL A 1 275 ? -13.917 -6.024 28.113 1.00 94.12 275 VAL A CA 1
ATOM 2134 C C . VAL A 1 275 ? -13.083 -5.964 26.835 1.00 94.12 275 VAL A C 1
ATOM 2136 O O . VAL A 1 275 ? -11.856 -6.002 26.902 1.00 94.12 275 VAL A O 1
ATOM 2139 N N . VAL A 1 276 ? -13.727 -5.748 25.688 1.00 91.44 276 VAL A N 1
ATOM 2140 C CA . VAL A 1 276 ? -13.069 -5.568 24.389 1.00 91.44 276 VAL A CA 1
ATOM 2141 C C . VAL A 1 276 ? -12.110 -4.378 24.437 1.00 91.44 276 VAL A C 1
ATOM 2143 O O . VAL A 1 276 ? -10.959 -4.484 24.019 1.00 91.44 276 VAL A O 1
ATOM 2146 N N . ARG A 1 277 ? -12.530 -3.234 24.990 1.00 94.19 277 ARG A N 1
ATOM 2147 C CA . ARG A 1 277 ? -11.641 -2.062 25.128 1.00 94.19 277 ARG A CA 1
ATOM 2148 C C . ARG A 1 277 ? -10.453 -2.329 26.059 1.00 94.19 277 ARG A C 1
ATOM 2150 O O . ARG A 1 277 ? -9.349 -1.826 25.823 1.00 94.19 277 ARG A O 1
ATOM 2157 N N . GLU A 1 278 ? -10.637 -3.131 27.104 1.00 94.69 278 GLU A N 1
ATOM 2158 C CA . GLU A 1 278 ? -9.560 -3.523 28.012 1.00 94.69 278 GLU A CA 1
ATOM 2159 C C . GLU A 1 278 ? -8.509 -4.399 27.305 1.00 94.69 278 GLU A C 1
ATOM 2161 O O . GLU A 1 278 ? -7.309 -4.226 27.539 1.00 94.69 278 GLU A O 1
ATOM 2166 N N . GLU A 1 279 ? -8.920 -5.283 26.391 1.00 94.88 279 GLU A N 1
ATOM 2167 C CA . GLU A 1 279 ? -8.000 -6.080 25.565 1.00 94.88 279 GLU A CA 1
ATOM 2168 C C . GLU A 1 279 ? -7.078 -5.188 24.722 1.00 94.88 279 GLU A C 1
ATOM 2170 O O . GLU A 1 279 ? -5.855 -5.360 24.747 1.00 94.88 279 GLU A O 1
ATOM 2175 N N . TYR A 1 280 ? -7.622 -4.165 24.056 1.00 94.81 280 TYR A N 1
ATOM 2176 C CA . TYR A 1 280 ? -6.808 -3.208 23.296 1.00 94.81 280 TYR A CA 1
ATOM 2177 C C . TYR A 1 280 ? -5.922 -2.342 24.201 1.00 94.81 280 TYR A C 1
ATOM 2179 O O . TYR A 1 280 ? -4.790 -2.019 23.838 1.00 94.81 280 TYR A O 1
ATOM 2187 N N . THR A 1 281 ? -6.366 -2.035 25.422 1.00 93.94 281 THR A N 1
ATOM 2188 C CA . THR A 1 281 ? -5.518 -1.368 26.424 1.00 93.94 281 THR A CA 1
ATOM 2189 C C . THR A 1 281 ? -4.312 -2.235 26.802 1.00 93.94 281 THR A C 1
ATOM 2191 O O . THR A 1 281 ? -3.185 -1.736 26.888 1.00 93.94 281 THR A O 1
ATOM 2194 N N . LYS A 1 282 ? -4.520 -3.543 27.008 1.00 94.38 282 LYS A N 1
ATOM 2195 C CA . LYS A 1 282 ? -3.444 -4.511 27.281 1.00 94.38 282 LYS A CA 1
ATOM 2196 C C . LYS A 1 282 ? -2.497 -4.640 26.087 1.00 94.38 282 LYS A C 1
ATOM 2198 O O . LYS A 1 282 ? -1.283 -4.610 26.288 1.00 94.38 282 LYS A O 1
ATOM 2203 N N . LEU A 1 283 ? -3.031 -4.683 24.864 1.00 92.88 283 LEU A N 1
ATOM 2204 C CA . LEU A 1 283 ? -2.241 -4.699 23.630 1.00 92.88 283 LEU A CA 1
ATOM 2205 C C . LEU A 1 283 ? -1.309 -3.482 23.535 1.00 92.88 283 LEU A C 1
ATOM 2207 O O . LEU A 1 283 ? -0.113 -3.649 23.305 1.00 92.88 283 LEU A O 1
ATOM 2211 N N . ILE A 1 284 ? -1.818 -2.268 23.777 1.00 92.44 284 ILE A N 1
ATOM 2212 C CA . ILE A 1 284 ? -1.000 -1.042 23.767 1.00 92.44 284 ILE A CA 1
ATOM 2213 C C . ILE A 1 284 ? 0.148 -1.148 24.777 1.00 92.44 284 ILE A C 1
ATOM 2215 O O . ILE A 1 284 ? 1.294 -0.851 24.440 1.00 92.44 284 ILE A O 1
ATOM 2219 N N . LYS A 1 285 ? -0.142 -1.584 26.011 1.00 91.81 285 LYS A N 1
ATOM 2220 C CA . LYS A 1 285 ? 0.882 -1.742 27.056 1.00 91.81 285 LYS A CA 1
ATOM 2221 C C . LYS A 1 285 ? 1.956 -2.746 26.640 1.00 91.81 285 LYS A C 1
ATOM 2223 O O . LYS A 1 285 ? 3.139 -2.445 26.778 1.00 91.81 285 LYS A O 1
ATOM 2228 N N . HIS A 1 286 ? 1.551 -3.891 26.092 1.00 89.81 286 HIS A N 1
ATOM 2229 C CA . HIS A 1 286 ? 2.472 -4.913 25.603 1.00 89.81 286 HIS A CA 1
ATOM 2230 C C . HIS A 1 286 ? 3.410 -4.350 24.525 1.00 89.81 286 HIS A C 1
ATOM 2232 O O . HIS A 1 286 ? 4.629 -4.423 24.676 1.00 89.81 286 HIS A O 1
ATOM 2238 N N . GLN A 1 287 ? 2.862 -3.699 23.496 1.00 87.38 287 GLN A N 1
ATOM 2239 C CA . GLN A 1 287 ? 3.646 -3.148 22.384 1.00 87.38 287 GLN A CA 1
ATOM 2240 C C . GLN A 1 287 ? 4.630 -2.055 22.829 1.00 87.38 287 GLN A C 1
ATOM 2242 O O . GLN A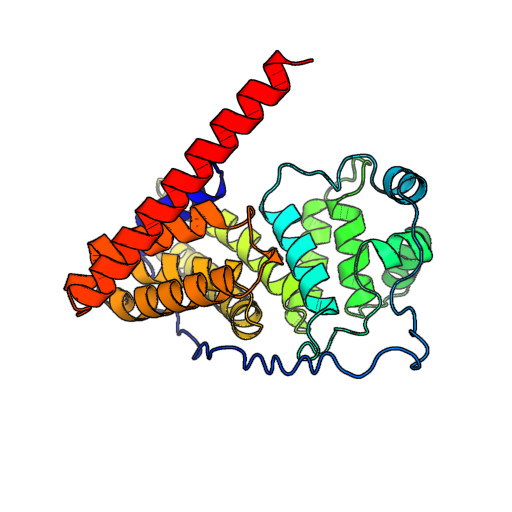 1 287 ? 5.790 -2.040 22.419 1.00 87.38 287 GLN A O 1
ATOM 2247 N N . LEU A 1 288 ? 4.210 -1.164 23.733 1.00 85.19 288 LEU A N 1
ATOM 2248 C CA . LEU A 1 288 ? 5.094 -0.131 24.285 1.00 85.19 288 LEU A CA 1
ATOM 2249 C C . LEU A 1 288 ? 6.201 -0.715 25.177 1.00 85.19 288 LEU A C 1
ATOM 2251 O O . LEU A 1 288 ? 7.319 -0.192 25.189 1.00 85.19 288 LEU A O 1
ATOM 2255 N N . SER A 1 289 ? 5.907 -1.797 25.905 1.00 85.75 289 SER A N 1
ATOM 2256 C CA . SER A 1 289 ? 6.895 -2.482 26.744 1.00 85.75 289 SER A CA 1
ATOM 2257 C C . SER A 1 289 ? 7.950 -3.213 25.910 1.00 85.75 289 SER A C 1
ATOM 2259 O O . SER A 1 289 ? 9.140 -3.030 26.162 1.00 85.75 289 SER A O 1
ATOM 2261 N N . ALA A 1 290 ? 7.536 -3.936 24.863 1.00 81.31 290 ALA A N 1
ATOM 2262 C CA . ALA A 1 290 ? 8.438 -4.624 23.941 1.00 81.31 290 ALA A CA 1
ATOM 2263 C C . ALA A 1 290 ? 9.393 -3.630 23.262 1.00 81.31 290 ALA A C 1
ATOM 2265 O O . ALA A 1 290 ? 10.611 -3.783 23.323 1.00 81.31 290 ALA A O 1
ATOM 2266 N N . ARG A 1 291 ? 8.851 -2.517 22.748 1.00 77.50 291 ARG A N 1
ATOM 2267 C CA . ARG A 1 291 ? 9.653 -1.452 22.131 1.00 77.50 291 ARG A CA 1
ATOM 2268 C C . ARG A 1 291 ? 10.681 -0.845 23.087 1.00 77.50 291 ARG A C 1
ATOM 2270 O O . ARG A 1 291 ? 11.794 -0.528 22.674 1.00 77.50 291 ARG A O 1
ATOM 2277 N N . SER A 1 292 ? 10.316 -0.653 24.355 1.00 78.25 292 SER A N 1
ATOM 2278 C CA . SER A 1 292 ? 11.244 -0.129 25.367 1.00 78.25 292 SER A CA 1
ATOM 2279 C C . SER A 1 292 ? 12.428 -1.076 25.584 1.00 78.25 292 SER A C 1
ATOM 2281 O O . SER A 1 292 ? 13.571 -0.622 25.609 1.00 78.25 292 SER A O 1
ATOM 2283 N N . GLN A 1 293 ? 12.171 -2.386 25.648 1.00 78.31 293 GLN A N 1
ATOM 2284 C CA . GLN A 1 293 ? 13.214 -3.405 25.796 1.00 78.31 293 GLN A CA 1
ATOM 2285 C C . GLN A 1 293 ? 14.148 -3.468 24.580 1.00 78.31 293 GLN A C 1
ATOM 2287 O O . GLN A 1 293 ? 15.361 -3.607 24.741 1.00 78.31 293 GLN A O 1
ATOM 2292 N N . ASP A 1 294 ? 13.613 -3.323 23.367 1.00 77.62 294 ASP A N 1
ATOM 2293 C CA . ASP A 1 294 ? 14.425 -3.323 22.146 1.00 77.62 294 ASP A CA 1
ATOM 2294 C C . ASP A 1 294 ? 15.346 -2.100 22.068 1.00 77.62 294 ASP A C 1
ATOM 2296 O O . ASP A 1 294 ? 16.513 -2.218 21.690 1.00 77.62 294 ASP A O 1
ATOM 2300 N N . ILE A 1 295 ? 14.865 -0.929 22.502 1.00 76.94 295 ILE A N 1
ATOM 2301 C CA . ILE A 1 295 ? 15.682 0.289 22.594 1.00 76.94 295 ILE A CA 1
ATOM 2302 C C . ILE A 1 295 ? 16.817 0.112 23.612 1.00 76.94 295 ILE A C 1
ATOM 2304 O O . ILE A 1 295 ? 17.942 0.543 23.353 1.00 76.94 295 ILE A O 1
ATOM 2308 N N . GLU A 1 296 ? 16.548 -0.503 24.763 1.00 77.06 296 GLU A N 1
ATOM 2309 C CA . GLU A 1 296 ? 17.575 -0.778 25.774 1.00 77.06 296 GLU A CA 1
ATOM 2310 C C . GLU A 1 296 ? 18.643 -1.745 25.253 1.00 77.06 296 GLU A C 1
ATOM 2312 O O . GLU A 1 296 ? 19.836 -1.455 25.361 1.00 77.06 296 GLU A O 1
ATOM 2317 N N . LYS A 1 297 ? 18.235 -2.839 24.598 1.00 77.62 297 LYS A N 1
ATOM 2318 C CA . LYS A 1 297 ? 19.165 -3.785 23.958 1.00 77.62 297 LYS A CA 1
ATOM 2319 C C . LYS A 1 297 ? 20.009 -3.118 22.871 1.00 77.62 297 LYS A C 1
ATOM 2321 O O . LYS A 1 297 ? 21.223 -3.317 22.835 1.00 77.62 297 LYS A O 1
ATOM 2326 N N . ALA A 1 298 ? 19.397 -2.290 22.023 1.00 76.25 298 ALA A N 1
ATOM 2327 C CA . ALA A 1 298 ? 20.107 -1.567 20.970 1.00 76.25 298 ALA A CA 1
ATOM 2328 C C . ALA A 1 298 ? 21.170 -0.617 21.550 1.00 76.25 298 ALA A C 1
ATOM 2330 O O . ALA A 1 298 ? 22.310 -0.606 21.085 1.00 76.25 298 ALA A O 1
ATOM 2331 N N . LYS A 1 299 ? 20.846 0.121 22.620 1.00 75.88 299 LYS A N 1
ATOM 2332 C CA . LYS A 1 299 ? 21.805 1.001 23.309 1.00 75.88 299 LYS A CA 1
ATOM 2333 C C . LYS A 1 299 ? 22.980 0.231 23.913 1.00 75.88 299 LYS A C 1
ATOM 2335 O O . LYS A 1 299 ? 24.117 0.670 23.772 1.00 75.88 299 LYS A O 1
ATOM 2340 N N . LEU A 1 300 ? 22.722 -0.920 24.534 1.00 75.62 300 LEU A N 1
ATOM 2341 C CA . LEU A 1 300 ? 23.775 -1.772 25.099 1.00 75.62 300 LEU A CA 1
ATOM 2342 C C . LEU A 1 300 ? 24.712 -2.319 24.011 1.00 75.62 300 LEU A C 1
ATOM 2344 O O . LEU A 1 300 ? 25.928 -2.336 24.196 1.00 75.62 300 LEU A O 1
ATOM 2348 N N . SER A 1 301 ? 24.171 -2.690 22.847 1.00 68.81 301 SER A N 1
ATOM 2349 C CA . SER A 1 301 ? 24.980 -3.159 21.712 1.00 68.81 301 SER A CA 1
ATOM 2350 C C . SER A 1 301 ? 25.851 -2.065 21.079 1.00 68.81 301 SER A C 1
ATOM 2352 O O . SER A 1 301 ? 26.936 -2.360 20.592 1.00 68.81 301 SER A O 1
ATOM 2354 N N . GLN A 1 302 ? 25.428 -0.797 21.138 1.00 66.31 302 GLN A N 1
ATOM 2355 C CA . GLN A 1 302 ? 26.201 0.347 20.635 1.00 66.31 302 GLN A CA 1
ATOM 2356 C C . GLN A 1 302 ? 27.286 0.831 21.605 1.00 66.31 302 GLN A C 1
ATOM 2358 O O . GLN A 1 302 ? 28.217 1.496 21.175 1.00 66.31 302 GLN A O 1
ATOM 2363 N N . GLN A 1 303 ? 27.175 0.518 22.899 1.00 63.66 303 GLN A N 1
ATOM 2364 C CA . GLN A 1 303 ? 28.204 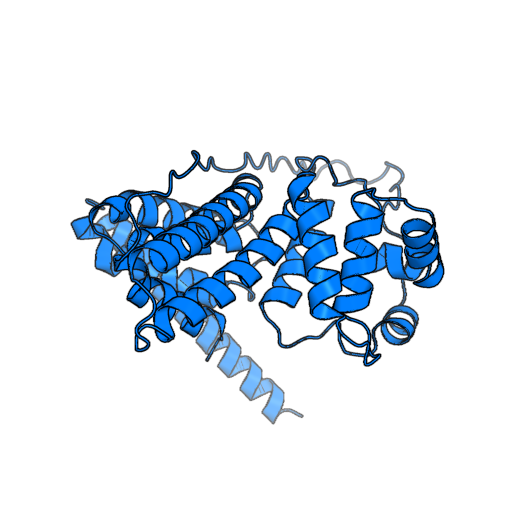0.822 23.904 1.00 63.66 303 GLN A CA 1
ATOM 2365 C C . GLN A 1 303 ? 29.293 -0.258 23.997 1.00 63.66 303 GLN A C 1
ATOM 2367 O O . GLN A 1 303 ? 30.294 -0.061 24.680 1.00 63.66 303 GLN A O 1
ATOM 2372 N N . SER A 1 304 ? 29.075 -1.401 23.343 1.00 54.81 304 SER A N 1
ATOM 2373 C CA . SER A 1 304 ? 29.968 -2.567 23.366 1.00 54.81 304 SER A CA 1
ATOM 2374 C C . SER A 1 304 ? 30.874 -2.668 22.125 1.00 54.81 304 SER A C 1
ATOM 2376 O O . SER A 1 304 ? 31.652 -3.616 22.034 1.00 54.81 304 SER A O 1
ATOM 2378 N N . ASN A 1 305 ? 30.768 -1.709 21.196 1.00 44.47 305 ASN A N 1
ATOM 2379 C CA . ASN A 1 305 ? 31.594 -1.533 19.993 1.00 44.47 305 ASN A CA 1
ATOM 2380 C C . ASN A 1 305 ? 32.317 -0.185 20.053 1.00 44.47 305 ASN A C 1
ATOM 2382 O O . ASN A 1 305 ? 33.399 -0.082 19.437 1.00 44.47 305 ASN A O 1
#

Radius of gyration: 21.19 Å; Cα contacts (8 Å, |Δi|>4): 330; chains: 1; bounding box: 53×66×57 Å

Sequence (305 aa):
MNTFIKSALTVVALMASVNNVCAVVEIKEPTAKNDVDQSVIYNSVSRKFSPEVTLDIVQEIFGHNLDTNDTTLRTLLLAIGMDHTTNESPNFKSSIGIPFIVDRGPGYWVKRLNAGDHEIEVLVNNALLLLFTKEVIPKAKETAFQLMEAAADRGYWPASFYVAENNLVKYLAAEISESSPLTNEMKSSSIQIIAKDTMSRYNECAKMGFAPCQYR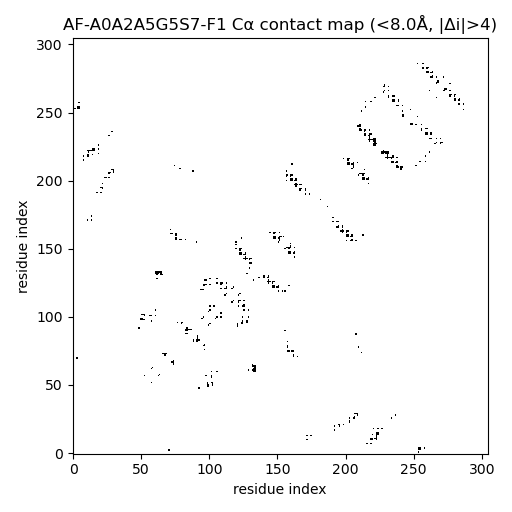IGFWLVGTKKTLKDGLEVLRLSINTTMKDSRYSGVLDDALVLAAREIVFNGEEAGLDFVVREEYTKLIKHQLSARSQDIEKAKLSQQSN